Protein AF-W4H770-F1 (afdb_monomer)

Mean predicted aligned error: 11.83 Å

Radius of gyration: 40.02 Å; Cα contacts (8 Å, |Δi|>4): 102; chains: 1; bounding box: 100×25×126 Å

Sequence (203 aa):
MSAMIESLIGTYDQRNSSTWRREDVQHRDQECQWRIDDLQREQEWRGQDIRRIKIQAKLENERRQADTRSEQLSAVSSLGALLGGFALVSIINVSLPDPIDLNLLWVYGVTSALCICCMVISSVAFTVLLVAVTRYSAHELEFDVRALQDDDIDFESPFYTWWLKKCETDWMLGYRLFRFGIHFDRLDGIANMRLPRRDIVLG

Secondary structure (DSSP, 8-state):
-HHHHHHHHHHHHHHHHHHHHHHHHHHHHHHHHHHHHHHHHHHHHHHHHHHHHHHHHHHHHHHHHHHHHHHHHHHHHHHHHHHHHHHHHHHHT--PPSS--HHHHHHHHHHHHHHHHHHHHHHHHHHHHHHHHHHHHHHTHHHHHHHS-TTTTTT--HHHHHHHHHTHHHHHHHHHHHHHHHHHHHHHHHHHHTS--------

InterPro domains:
  IPR012446 Calcium release-activated calcium channel protein [PF07856] (60-183)
  IPR038350 Orai superfamily [G3DSA:1.20.140.140] (53-184)

Structure (mmCIF, N/CA/C/O backbone):
data_AF-W4H770-F1
#
_entry.id   AF-W4H770-F1
#
loop_
_atom_site.group_PDB
_atom_site.id
_atom_site.type_symbol
_atom_site.label_atom_id
_atom_site.label_alt_id
_atom_site.label_comp_id
_atom_site.label_asym_id
_atom_site.label_entity_id
_atom_site.label_seq_id
_atom_site.pdbx_PDB_ins_code
_atom_site.Cartn_x
_atom_site.Cartn_y
_atom_site.Cartn_z
_atom_site.occupancy
_atom_site.B_iso_or_equiv
_atom_site.auth_seq_id
_atom_site.auth_comp_id
_atom_site.auth_asym_id
_atom_site.auth_atom_id
_atom_site.pdbx_PDB_model_num
ATOM 1 N N . MET A 1 1 ? -51.057 10.357 81.512 1.00 56.59 1 MET A N 1
ATOM 2 C CA . MET A 1 1 ? -49.840 10.898 80.864 1.00 56.59 1 MET A CA 1
ATOM 3 C C . MET A 1 1 ? -48.913 9.781 80.380 1.00 56.59 1 MET A C 1
ATOM 5 O O . MET A 1 1 ? -48.500 9.839 79.234 1.00 56.59 1 MET A O 1
ATOM 9 N N . SER A 1 2 ? -48.680 8.723 81.174 1.00 66.19 2 SER A N 1
ATOM 10 C CA . SER A 1 2 ? -47.811 7.593 80.781 1.00 66.19 2 SER A CA 1
ATOM 11 C C . SER A 1 2 ? -48.268 6.820 79.528 1.00 66.19 2 SER A C 1
ATOM 13 O O . SER A 1 2 ? -47.456 6.553 78.653 1.00 66.19 2 SER A O 1
ATOM 15 N N . ALA A 1 3 ? -49.571 6.553 79.371 1.00 71.69 3 ALA A N 1
ATOM 16 C CA . ALA A 1 3 ? -50.096 5.802 78.220 1.00 71.69 3 ALA A CA 1
ATOM 17 C C . ALA A 1 3 ? -49.982 6.541 76.866 1.00 71.69 3 ALA A C 1
ATOM 19 O O . ALA A 1 3 ? -49.856 5.915 75.818 1.00 71.69 3 ALA A O 1
ATOM 20 N N . MET A 1 4 ? -50.007 7.881 76.866 1.00 71.81 4 MET A N 1
ATOM 21 C CA . MET A 1 4 ? -49.824 8.655 75.629 1.00 71.81 4 MET A CA 1
ATOM 22 C C . MET A 1 4 ? -48.366 8.665 75.173 1.00 71.81 4 MET A C 1
ATOM 24 O O . MET A 1 4 ? -48.109 8.617 73.975 1.00 71.81 4 MET A O 1
ATOM 28 N N . ILE A 1 5 ? -47.426 8.678 76.120 1.00 79.56 5 ILE A N 1
ATOM 29 C CA . ILE A 1 5 ? -45.990 8.577 75.842 1.00 79.56 5 ILE A CA 1
ATOM 30 C C . ILE A 1 5 ? -45.668 7.193 75.261 1.00 79.56 5 ILE A C 1
ATOM 32 O O . ILE A 1 5 ? -44.952 7.102 74.275 1.00 79.56 5 ILE A O 1
ATOM 36 N N . GLU A 1 6 ? -46.268 6.129 75.792 1.00 77.50 6 GLU A N 1
ATOM 37 C CA . GLU A 1 6 ? -46.096 4.754 75.303 1.00 77.50 6 GLU A CA 1
ATOM 38 C C . GLU A 1 6 ? -46.665 4.551 73.882 1.00 77.50 6 GLU A C 1
ATOM 40 O O . GLU A 1 6 ? -46.014 3.964 73.022 1.00 77.50 6 GLU A O 1
ATOM 45 N N . SER A 1 7 ? -47.827 5.146 73.585 1.00 80.44 7 SER A N 1
ATOM 46 C CA . SER A 1 7 ? -48.407 5.212 72.231 1.00 80.44 7 SER A CA 1
ATOM 47 C C . SER A 1 7 ? -47.533 6.007 71.244 1.00 80.44 7 SER A C 1
ATOM 49 O O . SER A 1 7 ? -47.360 5.609 70.089 1.00 80.44 7 SER A O 1
ATOM 51 N N . LEU A 1 8 ? -46.971 7.139 71.679 1.00 80.81 8 LEU A N 1
ATOM 52 C CA . LEU A 1 8 ? -46.045 7.956 70.882 1.00 80.81 8 LEU A CA 1
ATOM 53 C C . LEU A 1 8 ? -44.723 7.228 70.606 1.00 80.81 8 LEU A C 1
ATOM 55 O O . LEU A 1 8 ? -44.212 7.290 69.492 1.00 80.81 8 LEU A O 1
ATOM 59 N N . ILE A 1 9 ? -44.197 6.498 71.591 1.00 84.31 9 ILE A N 1
ATOM 60 C CA . ILE A 1 9 ? -42.993 5.673 71.440 1.00 84.31 9 ILE A CA 1
ATOM 61 C C . ILE A 1 9 ? -43.261 4.504 70.485 1.00 84.31 9 ILE A C 1
ATOM 63 O O . ILE A 1 9 ? -42.462 4.276 69.581 1.00 84.31 9 ILE A O 1
ATOM 67 N N . GLY A 1 10 ? -44.403 3.820 70.603 1.00 84.38 10 GLY A N 1
ATOM 68 C CA . GLY A 1 10 ? -44.770 2.729 69.692 1.00 84.38 10 GLY A CA 1
ATOM 69 C C . GLY A 1 10 ? -44.987 3.190 68.245 1.00 84.38 10 GLY A C 1
ATOM 70 O O . GLY A 1 10 ? -44.538 2.538 67.305 1.00 84.38 10 GLY A O 1
ATOM 71 N N . THR A 1 11 ? -45.611 4.354 68.039 1.00 85.00 11 THR A N 1
ATOM 72 C CA . THR A 1 11 ? -45.774 4.933 66.691 1.00 85.00 11 THR A CA 1
ATOM 73 C C . THR A 1 11 ? -44.459 5.438 66.103 1.00 85.00 11 THR A C 1
ATOM 75 O O . THR A 1 11 ? -44.241 5.294 64.897 1.00 85.00 11 THR A O 1
ATOM 78 N N . TYR A 1 12 ? -43.561 5.979 66.930 1.00 86.44 12 TYR A N 1
ATOM 79 C CA . TYR A 1 12 ? -42.206 6.332 66.515 1.00 86.44 12 TYR A CA 1
ATOM 80 C C . TYR A 1 12 ? -41.408 5.092 66.093 1.00 86.44 12 TYR A C 1
ATOM 82 O O . TYR A 1 12 ? -40.841 5.084 65.004 1.00 86.44 12 TYR A O 1
ATOM 90 N N . ASP A 1 13 ? -41.431 4.023 66.889 1.00 90.19 13 ASP A N 1
ATOM 91 C CA . ASP A 1 13 ? -40.715 2.775 66.600 1.00 90.19 13 ASP A CA 1
ATOM 92 C C . ASP A 1 13 ? -41.253 2.073 65.337 1.00 90.19 13 ASP A C 1
ATOM 94 O O . ASP A 1 13 ? -40.508 1.610 64.467 1.00 90.19 13 ASP A O 1
ATOM 98 N N . GLN A 1 14 ? -42.572 2.105 65.136 1.00 87.12 14 GLN A N 1
ATOM 99 C CA . GLN A 1 14 ? -43.194 1.578 63.923 1.00 87.12 14 GLN A CA 1
ATOM 100 C C . GLN A 1 14 ? -42.871 2.416 62.672 1.00 87.12 14 GLN A C 1
ATOM 102 O O . GLN A 1 14 ? -42.669 1.875 61.577 1.00 87.12 14 GLN A O 1
ATOM 107 N N . ARG A 1 15 ? -42.765 3.742 62.809 1.00 88.00 15 ARG A N 1
ATOM 108 C CA . ARG A 1 15 ? -42.318 4.623 61.720 1.00 88.00 15 ARG A CA 1
ATOM 109 C C . ARG A 1 15 ? -40.829 4.448 61.426 1.00 88.00 15 ARG A C 1
ATOM 111 O O . ARG A 1 15 ? -40.436 4.443 60.263 1.00 88.00 15 ARG A O 1
ATOM 118 N N . ASN A 1 16 ? -40.012 4.263 62.453 1.00 90.19 16 ASN A N 1
ATOM 119 C CA . ASN A 1 16 ? -38.579 4.052 62.319 1.00 90.19 16 ASN A CA 1
ATOM 120 C C . ASN A 1 16 ? -38.276 2.714 61.624 1.00 90.19 16 ASN A C 1
ATOM 122 O O . ASN A 1 16 ? -37.586 2.683 60.610 1.00 90.19 16 ASN A O 1
ATOM 126 N N . SER A 1 17 ? -38.905 1.621 62.064 1.00 88.62 17 SER A N 1
ATOM 127 C CA . SER A 1 17 ? -38.738 0.295 61.445 1.00 88.62 17 SER A CA 1
ATOM 128 C C . SER A 1 17 ? -39.225 0.221 59.991 1.00 88.62 17 SER A C 1
ATOM 130 O O . SER A 1 17 ? -38.637 -0.489 59.173 1.00 88.62 17 SER A O 1
ATOM 132 N N . SER A 1 18 ? -40.287 0.955 59.639 1.00 88.44 18 SER A N 1
ATOM 133 C CA . SER A 1 18 ? -40.745 1.070 58.246 1.00 88.44 18 SER A CA 1
ATOM 134 C C . SER A 1 18 ? -39.837 1.959 57.391 1.00 88.44 18 SER A C 1
ATOM 136 O O . SER A 1 18 ? -39.681 1.689 56.200 1.00 88.44 18 SER A O 1
ATOM 138 N N . THR A 1 19 ? -39.204 2.971 57.992 1.00 91.38 19 THR A N 1
ATOM 139 C CA . THR A 1 19 ? -38.209 3.824 57.325 1.00 91.38 19 THR A CA 1
ATOM 140 C C . THR A 1 19 ? -36.939 3.033 57.026 1.00 91.38 19 THR A C 1
ATOM 142 O O . THR A 1 19 ? -36.545 2.977 55.867 1.00 91.38 19 THR A O 1
ATOM 145 N N . TRP A 1 20 ? -36.394 2.301 58.003 1.00 90.75 20 TRP A N 1
ATOM 146 C CA . TRP A 1 20 ? -35.234 1.425 57.795 1.00 90.75 20 TRP A CA 1
ATOM 147 C C . TRP A 1 20 ? -35.480 0.357 56.736 1.00 90.75 20 TRP A C 1
ATOM 149 O O . TRP A 1 20 ? -34.638 0.139 55.876 1.00 90.75 20 TRP A O 1
ATOM 159 N N . ARG A 1 21 ? -36.667 -0.264 56.718 1.00 90.88 21 ARG A N 1
ATOM 160 C CA . ARG A 1 21 ? -37.009 -1.213 55.647 1.00 90.88 21 ARG A CA 1
ATOM 161 C C . ARG A 1 21 ? -37.043 -0.567 54.264 1.00 90.88 21 ARG A C 1
ATOM 163 O O . ARG A 1 21 ? -36.656 -1.210 53.295 1.00 90.88 21 ARG A O 1
ATOM 170 N N . ARG A 1 22 ? -37.527 0.672 54.146 1.00 93.62 22 ARG A N 1
ATOM 171 C CA . ARG A 1 22 ? -37.509 1.403 52.870 1.00 93.62 22 ARG A CA 1
ATOM 172 C C . ARG A 1 22 ? -36.091 1.768 52.449 1.00 93.62 22 ARG A C 1
ATOM 174 O O . ARG A 1 22 ? -35.780 1.624 51.273 1.00 93.62 22 ARG A O 1
ATOM 181 N N . GLU A 1 23 ? -35.268 2.226 53.384 1.00 92.00 23 GLU A N 1
ATOM 182 C CA . GLU A 1 23 ? -33.860 2.551 53.140 1.00 92.00 23 GLU A CA 1
ATOM 183 C C . GLU A 1 23 ? -33.069 1.307 52.722 1.00 92.00 23 GLU A C 1
ATOM 185 O O . GLU A 1 23 ? -32.343 1.371 51.738 1.00 92.00 23 GLU A O 1
ATOM 190 N N . ASP A 1 24 ? -33.294 0.154 53.359 1.00 93.94 24 ASP A N 1
ATOM 191 C CA . ASP A 1 24 ? -32.686 -1.128 52.975 1.00 93.94 24 ASP A CA 1
ATOM 192 C C . ASP A 1 24 ? -33.069 -1.554 51.552 1.00 93.94 24 ASP A C 1
ATOM 194 O O . ASP A 1 24 ? -32.219 -2.003 50.780 1.00 93.94 24 ASP A O 1
ATOM 198 N N . VAL A 1 25 ? -34.351 -1.425 51.190 1.00 93.06 25 VAL A N 1
ATOM 199 C CA . VAL A 1 25 ? -34.816 -1.740 49.829 1.00 93.06 25 VAL A CA 1
ATOM 200 C C . VAL A 1 25 ? -34.167 -0.792 48.819 1.00 93.06 25 VAL A C 1
ATOM 202 O O . VAL A 1 25 ? -33.623 -1.256 47.823 1.00 93.06 25 VAL A O 1
ATOM 205 N N . GLN A 1 26 ? -34.128 0.511 49.108 1.00 94.12 26 GLN A N 1
ATOM 206 C CA . GLN A 1 26 ? -33.476 1.498 48.241 1.00 94.12 26 GLN A CA 1
ATOM 207 C C . GLN A 1 26 ? -31.967 1.276 48.119 1.00 94.12 26 GLN A C 1
ATOM 209 O O . GLN A 1 26 ? -31.414 1.452 47.038 1.00 94.12 26 GLN A O 1
ATOM 214 N N . HIS A 1 27 ? -31.301 0.880 49.203 1.00 92.94 27 HIS A N 1
ATOM 215 C CA . HIS A 1 27 ? -29.880 0.560 49.193 1.00 92.94 27 HIS A CA 1
ATOM 216 C C . HIS A 1 27 ? -29.599 -0.640 48.284 1.00 92.94 27 HIS A C 1
ATOM 218 O O . HIS A 1 27 ? -28.689 -0.598 47.460 1.00 92.94 27 HIS A O 1
ATOM 224 N N . ARG A 1 28 ? -30.419 -1.695 48.368 1.00 93.75 28 ARG A N 1
ATOM 225 C CA . ARG A 1 28 ? -30.298 -2.863 47.481 1.00 93.75 28 ARG A CA 1
ATOM 226 C C . ARG A 1 28 ? -30.578 -2.529 46.020 1.00 93.75 28 ARG A C 1
ATOM 228 O O . ARG A 1 28 ? -29.890 -3.056 45.149 1.00 93.75 28 ARG A O 1
ATOM 235 N N . ASP A 1 29 ? -31.549 -1.660 45.752 1.00 95.19 29 ASP A N 1
ATOM 236 C CA . ASP A 1 29 ? -31.841 -1.201 44.392 1.00 95.19 29 ASP A CA 1
ATOM 237 C C . ASP A 1 29 ? -30.660 -0.405 43.812 1.00 95.19 29 ASP A C 1
ATOM 239 O O . ASP A 1 29 ? -30.271 -0.638 42.668 1.00 95.19 29 ASP A O 1
ATOM 243 N N . GLN A 1 30 ? -30.027 0.462 44.611 1.00 94.38 30 GLN A N 1
ATOM 244 C CA . GLN A 1 30 ? -28.818 1.196 44.214 1.00 94.38 30 GLN A CA 1
ATOM 245 C C . GLN A 1 30 ? -27.640 0.257 43.940 1.00 94.38 30 GLN A C 1
ATOM 247 O O . GLN A 1 30 ? -26.977 0.394 42.915 1.00 94.38 30 GLN A O 1
ATOM 252 N N . GLU A 1 31 ? -27.406 -0.739 44.799 1.00 94.44 31 GLU A N 1
ATOM 253 C CA . GLU A 1 31 ? -26.374 -1.752 44.556 1.00 94.44 31 GLU A CA 1
ATOM 254 C C . GLU A 1 31 ? -26.644 -2.555 43.281 1.00 94.44 31 GLU A C 1
ATOM 256 O O . GLU A 1 31 ? -25.716 -2.880 42.538 1.00 94.44 31 GLU A O 1
ATOM 261 N N . CYS A 1 32 ? -27.908 -2.895 43.021 1.00 95.25 32 CYS A N 1
ATOM 262 C CA . CYS A 1 32 ? -28.297 -3.590 41.802 1.00 95.25 32 CYS A CA 1
ATOM 263 C C . CYS A 1 32 ? -28.024 -2.719 40.571 1.00 95.25 32 CYS A C 1
ATOM 265 O O . CYS A 1 32 ? -27.434 -3.203 39.605 1.00 95.25 32 CYS A O 1
ATOM 267 N N . GLN A 1 33 ? -28.368 -1.432 40.639 1.00 94.62 33 GLN A N 1
ATOM 268 C CA . GLN A 1 33 ? -28.102 -0.473 39.576 1.00 94.62 33 GLN A CA 1
ATOM 269 C C . GLN A 1 33 ? -26.601 -0.300 39.322 1.00 94.62 33 GLN A C 1
ATOM 271 O O . GLN A 1 33 ? -26.174 -0.411 38.178 1.00 94.62 33 GLN A O 1
ATOM 276 N N . TRP A 1 34 ? -25.781 -0.148 40.366 1.00 95.25 34 TRP A N 1
ATOM 277 C CA . TRP A 1 34 ? -24.325 -0.053 40.214 1.00 95.25 34 TRP A CA 1
ATOM 278 C C . TRP A 1 34 ? -23.721 -1.287 39.555 1.00 95.25 34 TRP A C 1
ATOM 280 O O . TRP A 1 34 ? -22.851 -1.155 38.701 1.00 95.25 34 TRP A O 1
ATOM 290 N N . ARG A 1 35 ? -24.202 -2.490 39.894 1.00 94.81 35 ARG A N 1
ATOM 291 C CA . ARG A 1 35 ? -23.738 -3.720 39.235 1.00 94.81 35 ARG A CA 1
ATOM 292 C C . ARG A 1 35 ? -24.112 -3.756 37.758 1.00 94.81 35 ARG A C 1
ATOM 294 O O . ARG A 1 35 ? -23.318 -4.227 36.952 1.00 94.81 35 ARG A O 1
ATOM 301 N N . ILE A 1 36 ? -25.312 -3.301 37.404 1.00 95.62 36 ILE A N 1
ATOM 302 C CA . ILE A 1 36 ? -25.756 -3.247 36.007 1.00 95.62 36 ILE A CA 1
ATOM 303 C C . ILE A 1 36 ? -24.917 -2.229 35.230 1.00 95.62 36 ILE A C 1
ATOM 305 O O . ILE A 1 36 ? -24.433 -2.559 34.150 1.00 95.62 36 ILE A O 1
ATOM 309 N N . ASP A 1 37 ? -24.693 -1.045 35.796 1.00 95.25 37 ASP A N 1
ATOM 310 C CA . ASP A 1 37 ? -23.902 0.017 35.173 1.00 95.25 37 ASP A CA 1
ATOM 311 C C . ASP A 1 37 ? -22.432 -0.400 34.988 1.00 95.25 37 ASP A C 1
ATOM 313 O O . ASP A 1 37 ? -21.848 -0.155 33.931 1.00 95.25 37 ASP A O 1
ATOM 317 N N . ASP A 1 38 ? -21.837 -1.083 35.973 1.00 95.25 38 ASP A N 1
ATOM 318 C CA . ASP A 1 38 ? -20.478 -1.628 35.859 1.00 95.25 38 ASP A CA 1
ATOM 319 C C . ASP A 1 38 ? -20.390 -2.698 34.766 1.00 95.25 38 ASP A C 1
ATOM 321 O O . ASP A 1 38 ? -19.467 -2.669 33.950 1.00 95.25 38 ASP A O 1
ATOM 325 N N . LEU A 1 39 ? -21.371 -3.605 34.691 1.00 94.00 39 LEU A N 1
ATOM 326 C CA . LEU A 1 39 ? -21.425 -4.621 33.639 1.00 94.00 39 LEU A CA 1
ATOM 327 C C . LEU A 1 39 ? -21.594 -3.997 32.249 1.00 94.00 39 LEU A C 1
ATOM 329 O O . LEU A 1 39 ? -20.948 -4.442 31.300 1.00 94.00 39 LEU A O 1
ATOM 333 N N . GL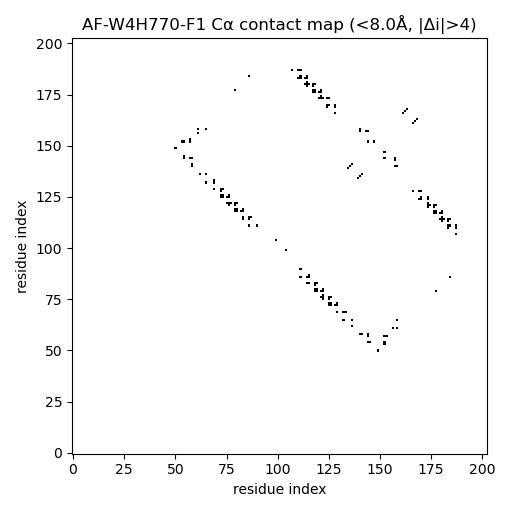N A 1 40 ? -22.437 -2.971 32.112 1.00 94.50 40 GLN A N 1
ATOM 334 C CA . GLN A 1 40 ? -22.620 -2.254 30.848 1.00 94.50 40 GLN A CA 1
ATOM 335 C C . GLN A 1 40 ? -21.336 -1.539 30.428 1.00 94.50 40 GLN A C 1
ATOM 337 O O . GLN A 1 40 ? -20.884 -1.712 29.297 1.00 94.50 40 GLN A O 1
ATOM 342 N N . ARG A 1 41 ? -20.692 -0.816 31.349 1.00 92.69 41 ARG A N 1
ATOM 343 C CA . ARG A 1 41 ? -19.418 -0.140 31.083 1.00 92.69 41 ARG A CA 1
ATOM 344 C C . ARG A 1 41 ? -18.319 -1.132 30.703 1.00 92.69 41 ARG A C 1
ATOM 346 O O . ARG A 1 41 ? -17.555 -0.866 29.778 1.00 92.69 41 ARG A O 1
ATOM 353 N N . GLU A 1 42 ? -18.246 -2.280 31.373 1.00 92.56 42 GLU A N 1
ATOM 354 C CA . GLU A 1 42 ? -17.285 -3.327 31.023 1.00 92.56 42 GLU A CA 1
ATOM 355 C C . GLU A 1 42 ? -17.551 -3.888 29.617 1.00 92.56 42 GLU A C 1
ATOM 357 O O . GLU A 1 42 ? -16.614 -4.074 28.838 1.00 92.56 42 GLU A O 1
ATOM 362 N N . GLN A 1 43 ? -18.815 -4.127 29.256 1.00 91.06 43 GLN A N 1
ATOM 363 C CA . GLN A 1 43 ? -19.179 -4.577 27.911 1.00 91.06 43 GLN A CA 1
ATOM 364 C C . GLN A 1 43 ? -18.827 -3.543 26.839 1.00 91.06 43 GLN A C 1
ATOM 366 O O . GLN A 1 43 ? -18.262 -3.906 25.805 1.00 91.06 43 GLN A O 1
ATOM 371 N N . GLU A 1 44 ? -19.101 -2.263 27.090 1.00 91.69 44 GLU A N 1
ATOM 372 C CA . GLU A 1 44 ? -18.735 -1.168 26.191 1.00 91.69 44 GLU A CA 1
ATOM 373 C C . GLU A 1 44 ? -17.218 -1.081 25.999 1.00 91.69 44 GLU A C 1
ATOM 375 O O . GLU A 1 44 ? -16.745 -0.969 24.866 1.00 91.69 44 GLU A O 1
ATOM 380 N N . TRP A 1 45 ? -16.441 -1.191 27.080 1.00 90.06 45 TRP A N 1
ATOM 381 C CA . TRP A 1 45 ? -14.979 -1.208 27.009 1.00 90.06 45 TRP A CA 1
ATOM 382 C C . TRP A 1 45 ? -14.453 -2.397 26.217 1.00 90.06 45 TRP A C 1
ATOM 384 O O . TRP A 1 45 ? -13.635 -2.214 25.316 1.00 90.06 45 TRP A O 1
ATOM 394 N N . ARG A 1 46 ? -14.974 -3.603 26.465 1.00 89.06 46 ARG A N 1
ATOM 395 C CA . ARG A 1 46 ? -14.590 -4.793 25.694 1.00 89.06 46 ARG A CA 1
ATOM 396 C C . ARG A 1 46 ? -14.933 -4.646 24.214 1.00 89.06 46 ARG A C 1
ATOM 398 O O . ARG A 1 46 ? -14.122 -5.017 23.370 1.00 89.06 46 ARG A O 1
ATOM 405 N N . GLY A 1 47 ? -16.097 -4.086 23.887 1.00 88.06 47 GLY A N 1
ATOM 406 C CA . GLY A 1 47 ? -16.489 -3.814 22.503 1.00 88.06 47 GLY A CA 1
ATOM 407 C C . GLY A 1 47 ? -15.530 -2.842 21.811 1.00 88.06 47 GLY A C 1
ATOM 408 O O . GLY A 1 47 ? -15.074 -3.099 20.695 1.00 88.06 47 GLY A O 1
ATOM 409 N N . GLN A 1 48 ? -15.155 -1.759 22.496 1.00 86.19 48 GLN A N 1
ATOM 410 C CA . GLN A 1 48 ? -14.188 -0.789 21.981 1.00 86.19 48 GLN A CA 1
ATOM 411 C C . GLN A 1 48 ? -12.792 -1.394 21.792 1.00 86.19 48 GLN A C 1
ATOM 413 O O . GLN A 1 48 ? -12.148 -1.119 20.778 1.00 86.19 48 GLN A O 1
ATOM 418 N N . ASP A 1 49 ? -12.332 -2.229 22.722 1.00 88.12 49 ASP A N 1
ATOM 419 C CA . ASP A 1 49 ? -11.032 -2.894 22.623 1.00 88.12 49 ASP A CA 1
ATOM 420 C C . ASP A 1 49 ? -10.991 -3.902 21.474 1.00 88.12 49 ASP A C 1
ATOM 422 O O . ASP A 1 49 ? -10.051 -3.887 20.677 1.00 88.12 49 ASP A O 1
ATOM 426 N N . ILE A 1 50 ? -12.038 -4.718 21.314 1.00 86.12 50 ILE A N 1
ATOM 427 C CA . ILE A 1 50 ? -12.163 -5.645 20.180 1.00 86.12 50 ILE A CA 1
ATOM 428 C C . ILE A 1 50 ? -12.098 -4.872 18.860 1.00 86.12 50 ILE A C 1
ATOM 430 O O . ILE A 1 50 ? -11.352 -5.259 17.957 1.00 86.12 50 ILE A O 1
ATOM 434 N N . ARG A 1 51 ? -12.816 -3.747 18.756 1.00 82.06 51 ARG A N 1
ATOM 435 C CA . ARG A 1 51 ? -12.781 -2.886 17.569 1.00 82.06 51 ARG A CA 1
ATOM 436 C C . ARG A 1 51 ? -11.379 -2.342 17.295 1.00 82.06 51 ARG A C 1
ATOM 438 O O . ARG A 1 51 ? -10.911 -2.394 16.160 1.00 82.06 51 ARG A O 1
ATOM 445 N N . ARG A 1 52 ? -10.673 -1.857 18.321 1.00 82.19 52 ARG A N 1
ATOM 446 C CA . ARG A 1 52 ? -9.291 -1.366 18.170 1.00 82.19 52 ARG A CA 1
ATOM 447 C C . ARG A 1 52 ? -8.353 -2.457 17.664 1.00 82.19 52 ARG A C 1
ATOM 449 O O . ARG A 1 52 ? -7.585 -2.199 16.740 1.00 82.19 52 ARG A O 1
ATOM 456 N N . ILE A 1 53 ? -8.445 -3.662 18.227 1.00 86.12 53 ILE A N 1
ATOM 457 C CA . ILE A 1 53 ? -7.617 -4.806 17.826 1.00 86.12 53 ILE A CA 1
ATOM 458 C C . ILE A 1 53 ? -7.901 -5.193 16.370 1.00 86.12 53 ILE A C 1
ATOM 460 O O . ILE A 1 53 ? -6.960 -5.385 15.603 1.00 86.12 53 ILE A O 1
ATOM 464 N N . LYS A 1 54 ? -9.174 -5.250 15.958 1.00 83.81 54 LYS A N 1
ATOM 465 C CA . LYS A 1 54 ? -9.557 -5.542 14.565 1.00 83.81 54 LYS A CA 1
ATOM 466 C C . LYS A 1 54 ? -8.997 -4.516 13.581 1.00 83.81 54 LYS A C 1
ATOM 468 O O . LYS A 1 54 ? -8.379 -4.898 12.591 1.00 83.81 54 LYS A O 1
ATOM 473 N N . ILE A 1 55 ? -9.158 -3.224 13.874 1.00 83.69 55 ILE A N 1
ATOM 474 C CA . ILE A 1 55 ? -8.640 -2.128 13.039 1.00 83.69 55 ILE A CA 1
ATOM 475 C C . ILE A 1 55 ? -7.114 -2.220 12.915 1.00 83.69 55 ILE A C 1
ATOM 477 O O . ILE A 1 55 ? -6.577 -2.096 11.816 1.00 83.69 55 ILE A O 1
ATOM 481 N N . GLN A 1 56 ? -6.407 -2.471 14.021 1.00 85.00 56 GLN A N 1
ATOM 482 C CA . GLN A 1 56 ? -4.950 -2.630 14.014 1.00 85.00 56 GLN A CA 1
ATOM 483 C C . GLN A 1 56 ? -4.505 -3.849 13.201 1.00 85.00 56 GLN A C 1
ATOM 485 O O . GLN A 1 56 ? -3.607 -3.726 12.370 1.00 85.00 56 GLN A O 1
ATOM 490 N N . ALA A 1 57 ? -5.155 -4.999 13.389 1.00 85.31 57 ALA A N 1
ATOM 491 C CA . ALA A 1 57 ? -4.850 -6.216 12.645 1.00 85.31 57 ALA A CA 1
ATOM 492 C C . ALA A 1 57 ? -5.097 -6.040 11.138 1.00 85.31 57 ALA A C 1
ATOM 494 O O . ALA A 1 57 ? -4.274 -6.456 10.320 1.00 85.31 57 ALA A O 1
ATOM 495 N N . LYS A 1 58 ? -6.196 -5.374 10.757 1.00 83.06 58 LYS A N 1
ATOM 496 C CA . LYS A 1 58 ? -6.496 -5.063 9.355 1.00 83.06 58 LYS A CA 1
ATOM 497 C C . LYS A 1 58 ? -5.462 -4.107 8.767 1.00 83.06 58 LYS A C 1
ATOM 499 O O . LYS A 1 58 ? -4.928 -4.386 7.699 1.00 83.06 58 LYS A O 1
ATOM 504 N N . LEU A 1 59 ? -5.128 -3.029 9.478 1.00 84.44 59 LEU A N 1
ATOM 505 C CA . LEU A 1 59 ? -4.103 -2.073 9.056 1.00 84.44 59 LEU A CA 1
ATOM 506 C C . LEU A 1 59 ? -2.758 -2.766 8.813 1.00 84.44 59 LEU A C 1
ATOM 508 O O . LEU A 1 59 ? -2.104 -2.520 7.801 1.00 84.44 59 LEU A O 1
ATOM 512 N N . GLU A 1 60 ? -2.356 -3.654 9.722 1.00 85.94 60 GLU A N 1
ATOM 513 C CA . GLU A 1 60 ? -1.121 -4.418 9.583 1.00 85.94 60 GLU A CA 1
ATOM 514 C C . GLU A 1 60 ? -1.169 -5.355 8.369 1.00 85.94 60 GLU A C 1
ATOM 516 O O . GLU A 1 60 ? -0.197 -5.440 7.619 1.00 85.94 60 GLU A O 1
ATOM 521 N N . ASN A 1 61 ? -2.303 -6.017 8.124 1.00 87.19 61 ASN A N 1
ATOM 522 C CA . ASN A 1 61 ? -2.479 -6.874 6.954 1.00 87.19 61 ASN A CA 1
ATOM 523 C C . ASN A 1 61 ? -2.372 -6.095 5.633 1.00 87.19 61 ASN A C 1
ATOM 525 O O . ASN A 1 61 ? -1.644 -6.511 4.732 1.00 87.19 61 ASN A O 1
ATOM 529 N N . GLU A 1 62 ? -3.056 -4.956 5.519 1.00 84.12 62 GLU A N 1
ATOM 530 C CA . GLU A 1 62 ? -2.985 -4.105 4.323 1.00 84.12 62 GLU A CA 1
ATOM 531 C C . GLU A 1 62 ? -1.568 -3.547 4.123 1.00 84.12 62 GLU A C 1
ATOM 533 O O . GLU A 1 62 ? -1.049 -3.528 3.005 1.00 84.12 62 GLU A O 1
ATOM 538 N N . ARG A 1 63 ? -0.887 -3.174 5.213 1.00 85.19 63 ARG A N 1
ATOM 539 C CA . ARG A 1 63 ? 0.506 -2.717 5.166 1.00 85.19 63 ARG A CA 1
ATOM 540 C C . ARG A 1 63 ? 1.451 -3.808 4.665 1.00 85.19 63 ARG A C 1
ATOM 542 O O . ARG A 1 63 ? 2.264 -3.535 3.790 1.00 85.19 63 ARG A O 1
ATOM 549 N N . ARG A 1 64 ? 1.299 -5.053 5.129 1.00 88.06 64 ARG A N 1
ATOM 550 C CA . ARG A 1 64 ? 2.090 -6.197 4.632 1.00 88.06 64 ARG A CA 1
ATOM 551 C C . ARG A 1 64 ? 1.885 -6.436 3.135 1.00 88.06 64 ARG A C 1
ATOM 553 O O . ARG A 1 64 ? 2.841 -6.767 2.430 1.00 88.06 64 ARG A O 1
ATOM 560 N N . GLN A 1 65 ? 0.662 -6.262 2.631 1.00 87.12 65 GLN A N 1
ATOM 561 C CA . GLN A 1 65 ? 0.392 -6.360 1.194 1.00 87.12 65 GLN A CA 1
ATOM 562 C C . GLN A 1 65 ? 1.095 -5.243 0.415 1.00 87.12 65 GLN A C 1
ATOM 564 O O . GLN A 1 65 ? 1.739 -5.524 -0.600 1.00 87.12 65 GLN A O 1
ATOM 569 N N . ALA A 1 66 ? 1.022 -4.001 0.900 1.00 87.19 66 ALA A N 1
ATOM 570 C CA . ALA A 1 66 ? 1.725 -2.870 0.301 1.00 87.19 66 ALA A CA 1
ATOM 571 C C . ALA A 1 66 ? 3.250 -3.075 0.302 1.00 87.19 66 ALA A C 1
ATOM 573 O O . ALA A 1 66 ? 3.892 -2.876 -0.731 1.00 87.19 66 ALA A O 1
ATOM 574 N N . ASP A 1 67 ? 3.814 -3.558 1.410 1.00 88.69 67 ASP A N 1
ATOM 575 C CA . ASP A 1 67 ? 5.244 -3.847 1.549 1.00 88.69 67 ASP A CA 1
ATOM 576 C C . ASP A 1 67 ? 5.691 -4.946 0.573 1.00 88.69 67 ASP A C 1
ATOM 578 O O . ASP A 1 67 ? 6.667 -4.767 -0.154 1.00 88.69 67 ASP A O 1
ATOM 582 N N . THR A 1 68 ? 4.920 -6.033 0.452 1.00 90.62 68 THR A N 1
ATOM 583 C CA . THR A 1 68 ? 5.202 -7.113 -0.515 1.00 90.62 68 THR A CA 1
ATOM 584 C C . THR A 1 68 ? 5.228 -6.586 -1.955 1.00 90.62 68 THR A C 1
ATOM 586 O O . THR A 1 68 ? 6.071 -6.976 -2.766 1.00 90.62 68 THR A O 1
ATOM 589 N N . ARG A 1 69 ? 4.307 -5.681 -2.310 1.00 88.25 69 ARG A N 1
ATOM 590 C CA . ARG A 1 69 ? 4.264 -5.064 -3.648 1.00 88.25 69 ARG A CA 1
ATOM 591 C C . ARG A 1 69 ? 5.412 -4.088 -3.874 1.00 88.25 69 ARG A C 1
ATOM 593 O O . ARG A 1 69 ? 5.991 -4.078 -4.959 1.00 88.25 69 ARG A O 1
ATOM 600 N N . SER A 1 70 ? 5.748 -3.300 -2.862 1.00 88.56 70 SER A N 1
ATOM 601 C CA . SER A 1 70 ? 6.895 -2.393 -2.867 1.00 88.56 70 SER A CA 1
ATOM 602 C C . SER A 1 70 ? 8.199 -3.157 -3.118 1.00 88.56 70 SER A C 1
ATOM 604 O O . SER A 1 70 ? 8.976 -2.795 -4.004 1.00 88.56 70 SER A O 1
ATOM 606 N N 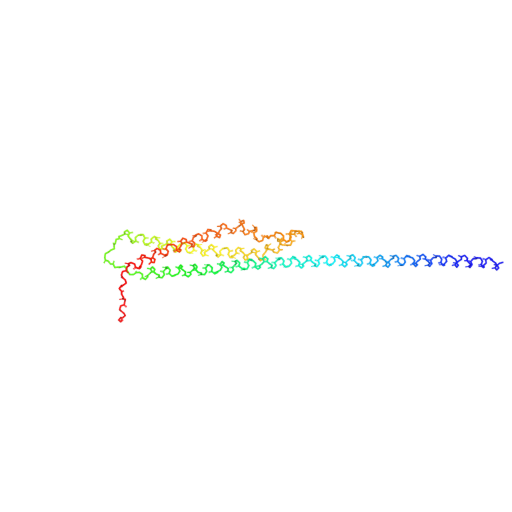. GLU A 1 71 ? 8.389 -4.288 -2.432 1.00 90.31 71 GLU A N 1
ATOM 607 C CA . GLU A 1 71 ? 9.550 -5.157 -2.617 1.00 90.31 71 GLU A CA 1
ATOM 608 C C . GLU A 1 71 ? 9.635 -5.680 -4.061 1.00 90.31 71 GLU A C 1
ATOM 610 O O . GLU A 1 71 ? 10.675 -5.537 -4.709 1.00 90.31 71 GLU A O 1
ATOM 615 N N . GLN A 1 72 ? 8.523 -6.172 -4.621 1.00 90.75 72 GLN A N 1
ATOM 616 C CA . GLN A 1 72 ? 8.454 -6.612 -6.022 1.00 90.75 72 GLN A CA 1
ATOM 617 C C . GLN A 1 72 ? 8.829 -5.495 -7.010 1.00 90.75 72 GLN A C 1
ATOM 619 O O . GLN A 1 72 ? 9.623 -5.721 -7.925 1.00 90.75 72 GLN A O 1
ATOM 624 N N . LEU A 1 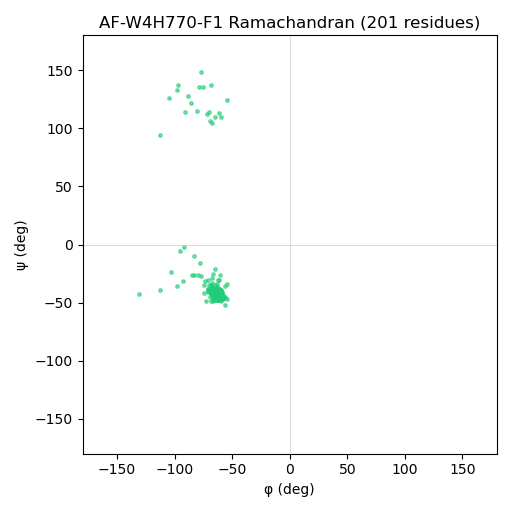73 ? 8.284 -4.288 -6.834 1.00 88.81 73 LEU A N 1
ATOM 625 C CA . LEU A 1 73 ? 8.583 -3.137 -7.694 1.00 88.81 73 LEU A CA 1
ATOM 626 C C . LEU A 1 73 ? 10.058 -2.733 -7.609 1.00 88.81 73 LEU A C 1
ATOM 628 O O . LEU A 1 73 ? 10.672 -2.420 -8.631 1.00 88.81 73 LEU A O 1
ATOM 632 N N . SER A 1 74 ? 10.638 -2.776 -6.409 1.00 90.19 74 SER A N 1
ATOM 633 C CA . SER A 1 74 ? 12.050 -2.462 -6.192 1.00 90.19 74 SER A CA 1
ATOM 634 C C . SER A 1 74 ? 12.972 -3.470 -6.891 1.00 90.19 74 SER A C 1
ATOM 636 O O . SER A 1 74 ? 13.898 -3.072 -7.605 1.00 90.19 74 SER A O 1
ATOM 638 N N . ALA A 1 75 ? 12.656 -4.766 -6.791 1.00 90.69 75 ALA A N 1
ATOM 639 C CA . ALA A 1 75 ? 13.396 -5.831 -7.453 1.00 90.69 75 ALA A CA 1
ATOM 640 C C . ALA A 1 75 ? 13.337 -5.668 -8.978 1.00 90.69 75 ALA A C 1
ATOM 642 O O . ALA A 1 75 ? 14.376 -5.670 -9.641 1.00 90.69 75 ALA A O 1
ATOM 643 N N . VAL A 1 76 ? 12.147 -5.434 -9.541 1.00 88.31 76 VAL A N 1
ATOM 644 C CA . VAL A 1 76 ? 11.977 -5.242 -10.991 1.00 88.31 76 VAL A CA 1
ATOM 645 C C . VAL A 1 76 ? 12.706 -3.989 -11.485 1.00 88.31 76 VAL A C 1
ATOM 647 O O . VAL A 1 76 ? 13.360 -4.043 -12.525 1.00 88.31 76 VAL A O 1
ATOM 650 N N . SER A 1 77 ? 12.660 -2.882 -10.739 1.00 88.94 77 SER A N 1
ATOM 651 C CA . SER A 1 77 ? 13.390 -1.663 -11.107 1.00 88.94 77 SER A CA 1
ATOM 652 C C . SER A 1 77 ? 14.906 -1.892 -11.146 1.00 88.94 77 SER A C 1
ATOM 654 O O . SER A 1 77 ? 15.564 -1.493 -12.109 1.00 88.94 77 SER A O 1
ATOM 656 N N . SER A 1 78 ? 15.457 -2.604 -10.153 1.00 89.69 78 SER A N 1
ATOM 657 C CA . SER A 1 78 ? 16.888 -2.937 -10.124 1.00 89.69 78 SER A CA 1
ATOM 658 C C . SER A 1 78 ? 17.312 -3.841 -11.289 1.00 89.69 78 SER A C 1
ATOM 660 O O . SER A 1 78 ? 18.340 -3.591 -11.920 1.00 89.69 78 SER A O 1
ATOM 662 N N . LEU A 1 79 ? 16.489 -4.834 -11.647 1.00 88.56 79 LEU A N 1
ATOM 663 C CA . LEU A 1 79 ? 16.716 -5.685 -12.816 1.00 88.56 79 LEU A CA 1
ATOM 664 C C . LEU A 1 79 ? 16.666 -4.886 -14.125 1.00 88.56 79 LEU A C 1
ATOM 666 O O . LEU A 1 79 ? 17.520 -5.084 -14.986 1.00 88.56 79 LEU A O 1
ATOM 670 N N . GLY A 1 80 ? 15.716 -3.958 -14.271 1.00 85.44 80 GLY A N 1
ATOM 671 C CA . GLY A 1 80 ? 15.634 -3.075 -15.440 1.00 85.44 80 GLY A CA 1
ATOM 672 C C . GLY A 1 80 ? 16.856 -2.172 -15.598 1.00 85.44 80 GLY A C 1
ATOM 673 O O . GLY A 1 80 ? 17.368 -2.029 -16.708 1.00 85.44 80 GLY A O 1
ATOM 674 N N . ALA A 1 81 ? 17.377 -1.628 -14.496 1.00 87.19 81 ALA A N 1
ATOM 675 C CA . ALA A 1 81 ? 18.601 -0.831 -14.513 1.00 87.19 81 ALA A CA 1
ATOM 676 C C . ALA A 1 81 ? 19.832 -1.662 -14.920 1.00 87.19 81 ALA A C 1
ATOM 678 O O . ALA A 1 81 ? 20.623 -1.217 -15.752 1.00 87.19 81 ALA A O 1
ATOM 679 N N . LEU A 1 82 ? 19.971 -2.883 -14.386 1.00 88.62 82 LEU A N 1
ATOM 680 C CA . LEU A 1 82 ? 21.058 -3.797 -14.753 1.00 88.62 82 LEU A CA 1
ATOM 681 C C . LEU A 1 82 ? 20.996 -4.191 -16.232 1.00 88.62 82 LEU A C 1
ATOM 683 O O . LEU A 1 82 ? 22.008 -4.099 -16.923 1.00 88.62 82 LEU A O 1
ATOM 687 N N . LEU A 1 83 ? 19.820 -4.582 -16.733 1.00 86.44 83 LEU A N 1
ATOM 688 C CA . LEU A 1 83 ? 19.627 -4.938 -18.142 1.00 86.44 83 LEU A CA 1
ATOM 689 C C . LEU A 1 83 ? 19.912 -3.754 -19.073 1.00 86.44 83 LEU A C 1
ATOM 691 O O . LEU A 1 83 ? 20.643 -3.911 -20.047 1.00 86.44 83 LEU A O 1
ATOM 695 N N . GLY A 1 84 ? 19.411 -2.559 -18.745 1.00 85.56 84 GLY A N 1
ATOM 696 C CA . GLY A 1 84 ? 19.719 -1.342 -19.500 1.00 85.56 84 GLY A CA 1
ATOM 697 C C . GLY A 1 84 ? 21.219 -1.020 -19.519 1.00 85.56 84 GLY A C 1
ATOM 698 O O . GLY A 1 84 ? 21.757 -0.645 -20.560 1.00 85.56 84 GLY A O 1
ATOM 699 N N . GLY A 1 85 ? 21.914 -1.225 -18.394 1.00 87.50 85 GLY A N 1
ATOM 700 C CA . GLY A 1 85 ? 23.367 -1.072 -18.300 1.00 87.50 85 GLY A CA 1
ATOM 701 C C . GLY A 1 85 ? 24.137 -2.095 -19.141 1.00 87.50 85 GLY A C 1
ATOM 702 O O . GLY A 1 85 ? 25.061 -1.723 -19.862 1.00 87.50 85 GLY A O 1
ATOM 703 N N . PHE A 1 86 ? 23.739 -3.371 -19.106 1.00 86.06 86 PHE A N 1
ATOM 704 C CA . PHE A 1 86 ? 24.344 -4.415 -19.938 1.00 86.06 86 PHE A CA 1
ATOM 705 C C . PHE A 1 86 ? 24.138 -4.163 -21.432 1.00 86.06 86 PHE A C 1
ATOM 707 O O . PHE A 1 86 ? 25.096 -4.295 -22.196 1.00 86.06 86 PHE A O 1
ATOM 714 N N . ALA A 1 87 ? 22.938 -3.747 -21.843 1.00 84.06 87 ALA A N 1
ATOM 715 C CA . ALA A 1 87 ? 22.653 -3.384 -23.228 1.00 84.06 87 ALA A CA 1
ATOM 716 C C . ALA A 1 87 ? 23.574 -2.245 -23.700 1.00 84.06 87 ALA A C 1
ATOM 718 O O . ALA A 1 87 ? 24.213 -2.356 -24.747 1.00 84.06 87 ALA A O 1
ATOM 719 N N . LEU A 1 88 ? 23.741 -1.198 -22.882 1.00 85.38 88 LEU A N 1
ATOM 720 C CA . LEU A 1 88 ? 24.653 -0.087 -23.172 1.00 85.38 88 LEU A CA 1
ATOM 721 C C . LEU A 1 88 ? 26.110 -0.554 -23.334 1.00 85.38 88 LEU A C 1
ATOM 723 O O . LEU A 1 88 ? 26.770 -0.187 -24.306 1.00 85.38 88 LEU A O 1
ATOM 727 N N . VAL A 1 89 ? 26.608 -1.388 -22.413 1.00 86.88 89 VAL A N 1
ATOM 728 C CA . VAL A 1 89 ? 27.976 -1.935 -22.472 1.00 86.88 89 VAL A CA 1
ATOM 729 C C . VAL A 1 89 ? 28.169 -2.852 -23.687 1.00 86.88 89 VAL A C 1
ATOM 731 O O . VAL A 1 89 ? 29.245 -2.870 -24.283 1.00 86.88 89 VAL A O 1
ATOM 734 N N . SER A 1 90 ? 27.144 -3.603 -24.087 1.00 82.75 90 SER A N 1
ATOM 735 C CA . SER A 1 90 ? 27.194 -4.437 -25.291 1.00 82.75 90 SER A CA 1
ATOM 736 C C . SER A 1 90 ? 27.344 -3.588 -26.556 1.00 82.75 90 SER A C 1
ATOM 738 O O . SER A 1 90 ? 28.149 -3.922 -27.422 1.00 82.75 90 SER A O 1
ATOM 740 N N . ILE A 1 91 ? 26.625 -2.465 -26.648 1.00 78.06 91 ILE A N 1
ATOM 741 C CA . ILE A 1 91 ? 26.651 -1.582 -27.824 1.00 78.06 91 ILE A CA 1
ATOM 742 C C . ILE A 1 91 ? 28.021 -0.929 -28.007 1.00 78.06 91 ILE A C 1
ATOM 744 O O . ILE A 1 91 ? 28.547 -0.931 -29.117 1.00 78.06 91 ILE A O 1
ATOM 748 N N . ILE A 1 92 ? 28.624 -0.404 -26.935 1.00 83.69 92 ILE A N 1
ATOM 749 C CA . ILE A 1 92 ? 29.933 0.273 -27.022 1.00 83.69 92 ILE A CA 1
ATOM 750 C C . ILE A 1 92 ? 31.076 -0.680 -27.393 1.00 83.69 92 ILE A C 1
ATOM 752 O O . ILE A 1 92 ? 32.087 -0.239 -27.929 1.00 83.69 92 ILE A O 1
ATOM 756 N N . ASN A 1 93 ? 30.928 -1.975 -27.099 1.00 81.56 93 ASN A N 1
ATOM 757 C CA . ASN A 1 93 ? 31.954 -2.987 -27.350 1.00 81.56 93 ASN A CA 1
ATOM 758 C C . ASN A 1 93 ? 31.810 -3.670 -28.719 1.00 81.56 93 ASN A C 1
ATOM 760 O O . ASN A 1 93 ? 32.637 -4.515 -29.070 1.00 81.56 93 ASN A O 1
ATOM 764 N N . VAL A 1 94 ? 30.789 -3.328 -29.511 1.00 76.00 94 VAL A N 1
ATOM 765 C CA . VAL A 1 94 ? 30.657 -3.848 -30.875 1.00 76.00 94 VAL A CA 1
ATOM 766 C C . VAL A 1 94 ? 31.712 -3.200 -31.772 1.00 76.00 94 VAL A C 1
ATOM 768 O O . VAL A 1 94 ? 31.677 -2.009 -32.064 1.00 76.00 94 VAL A O 1
ATOM 771 N N . SER A 1 95 ? 32.662 -4.017 -32.224 1.00 65.69 95 SER A N 1
ATOM 772 C CA . SER A 1 95 ? 33.628 -3.651 -33.261 1.00 65.69 95 SER A CA 1
ATOM 773 C C . SER A 1 95 ? 33.052 -4.040 -34.621 1.00 65.69 95 SER A C 1
ATOM 775 O O . SER A 1 95 ? 32.855 -5.228 -34.881 1.00 65.69 95 SER A O 1
ATOM 777 N N . LEU A 1 96 ? 32.746 -3.061 -35.477 1.00 65.81 96 LEU A N 1
ATOM 778 C CA . LEU A 1 96 ? 32.181 -3.317 -36.804 1.00 65.81 96 LEU A CA 1
ATOM 779 C C . LEU A 1 96 ? 33.301 -3.5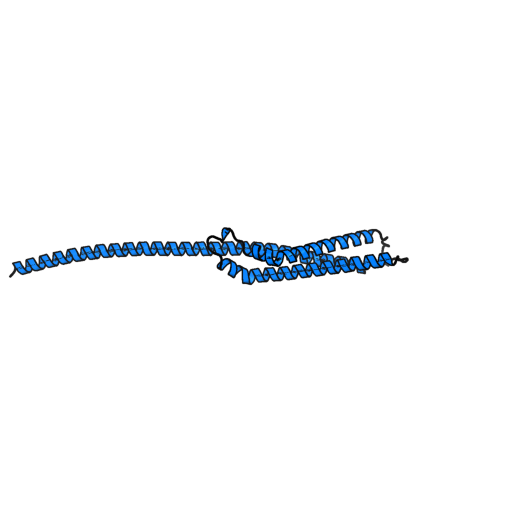94 -37.826 1.00 65.81 96 LEU A C 1
ATOM 781 O O . LEU A 1 96 ? 34.166 -2.737 -38.003 1.00 65.81 96 LEU A O 1
ATOM 785 N N . PRO A 1 97 ? 33.310 -4.755 -38.507 1.00 64.38 97 PRO A N 1
ATOM 786 C CA . PRO A 1 97 ? 34.190 -4.989 -39.648 1.00 64.38 97 PRO A CA 1
ATOM 787 C C . PRO A 1 97 ? 33.639 -4.320 -40.923 1.00 64.38 97 PRO A C 1
ATOM 789 O O . PRO A 1 97 ? 32.456 -4.448 -41.230 1.00 64.38 97 PRO A O 1
ATOM 792 N N . ASP A 1 98 ? 34.501 -3.654 -41.694 1.00 61.78 98 ASP A N 1
ATOM 793 C CA . ASP A 1 98 ? 34.193 -3.152 -43.045 1.00 61.78 98 ASP A CA 1
ATOM 794 C C . ASP A 1 98 ? 34.181 -4.326 -44.050 1.00 61.78 98 ASP A C 1
ATOM 796 O O . ASP A 1 98 ? 35.107 -5.144 -43.990 1.00 61.78 98 ASP A O 1
ATOM 800 N N . PRO A 1 99 ? 33.220 -4.474 -44.993 1.00 61.53 99 PRO A N 1
ATOM 801 C CA . PRO A 1 99 ? 32.236 -3.517 -45.517 1.00 61.53 99 PRO A CA 1
ATOM 802 C C . PRO A 1 99 ? 30.843 -3.609 -44.863 1.00 61.53 99 PRO A C 1
ATOM 804 O O . PRO A 1 99 ? 30.291 -4.693 -44.683 1.00 61.53 99 PRO A O 1
ATOM 807 N N . ILE A 1 100 ? 30.250 -2.451 -44.561 1.00 65.19 100 ILE A N 1
ATOM 808 C CA . ILE A 1 100 ? 28.994 -2.339 -43.807 1.00 65.19 100 ILE A CA 1
ATOM 809 C C . ILE A 1 100 ? 27.831 -1.983 -44.740 1.00 65.19 100 ILE A C 1
ATOM 811 O O . ILE A 1 100 ? 27.854 -0.954 -45.416 1.00 65.19 100 ILE A O 1
ATOM 815 N N . ASP A 1 101 ? 26.767 -2.784 -44.705 1.00 72.69 101 ASP A N 1
ATOM 816 C CA . ASP A 1 101 ? 25.471 -2.403 -45.264 1.00 72.69 101 ASP A CA 1
ATOM 817 C C . ASP A 1 101 ? 24.830 -1.307 -44.396 1.00 72.69 101 ASP A C 1
ATOM 819 O O . ASP A 1 101 ? 24.446 -1.539 -43.246 1.00 72.69 101 ASP A O 1
ATOM 823 N N . LEU A 1 102 ? 24.674 -0.103 -44.959 1.00 79.62 102 LEU A N 1
ATOM 824 C CA . LEU A 1 102 ? 24.130 1.081 -44.272 1.00 79.62 102 LEU A CA 1
ATOM 825 C C . LEU A 1 102 ? 22.752 0.824 -43.630 1.00 79.62 102 LEU A C 1
ATOM 827 O O . LEU A 1 102 ? 22.456 1.334 -42.551 1.00 79.62 102 LEU A O 1
ATOM 831 N N . ASN A 1 103 ? 21.928 -0.013 -44.268 1.00 80.38 103 ASN A N 1
ATOM 832 C CA . ASN A 1 103 ? 20.608 -0.392 -43.762 1.00 80.38 103 ASN A CA 1
ATOM 833 C C . ASN A 1 103 ? 20.692 -1.217 -42.468 1.00 80.38 103 ASN A C 1
ATOM 835 O O . ASN A 1 103 ? 19.867 -1.037 -41.574 1.00 80.38 103 ASN A O 1
ATOM 839 N N . LEU A 1 104 ? 21.690 -2.099 -42.342 1.00 76.19 104 LEU A N 1
ATOM 840 C CA . LEU A 1 104 ? 21.875 -2.941 -41.158 1.00 76.19 104 LEU A CA 1
ATOM 841 C C . LEU A 1 104 ? 22.335 -2.103 -39.959 1.00 76.19 104 LEU A C 1
ATOM 843 O O . LEU A 1 104 ? 21.829 -2.279 -38.852 1.00 76.19 104 LEU A O 1
ATOM 847 N N . LEU A 1 105 ? 23.239 -1.148 -40.204 1.00 81.00 105 LEU A N 1
ATOM 848 C CA . LEU A 1 105 ? 23.707 -0.199 -39.194 1.00 81.00 105 LEU A CA 1
ATOM 849 C C . LEU A 1 105 ? 22.555 0.654 -38.648 1.00 81.00 105 LEU A C 1
ATOM 851 O O . LEU A 1 105 ? 22.454 0.853 -37.439 1.00 81.00 105 LEU A O 1
ATOM 855 N N . TRP A 1 106 ? 21.670 1.129 -39.531 1.00 83.88 106 TRP A N 1
ATOM 856 C CA . TRP A 1 106 ? 20.529 1.956 -39.135 1.00 83.88 106 TRP A CA 1
ATOM 857 C C . TRP A 1 106 ? 19.518 1.170 -38.295 1.00 83.88 106 TRP A C 1
ATOM 859 O O . TRP A 1 106 ? 19.084 1.648 -37.249 1.00 83.88 106 TRP A O 1
ATOM 869 N N . VAL A 1 107 ? 19.187 -0.059 -38.707 1.00 83.06 107 VAL A N 1
ATOM 870 C CA . VAL A 1 107 ? 18.285 -0.937 -37.944 1.00 83.06 107 VAL A CA 1
ATOM 871 C C . VAL A 1 107 ? 18.867 -1.243 -36.566 1.00 83.06 107 VAL A C 1
ATOM 873 O O . VAL A 1 107 ? 18.162 -1.062 -35.581 1.00 83.06 107 VAL A O 1
ATOM 876 N N . TYR A 1 108 ? 20.147 -1.615 -36.486 1.00 80.62 108 TYR A N 1
ATOM 877 C CA . TYR A 1 108 ? 20.825 -1.898 -35.218 1.00 80.62 108 TYR A CA 1
ATOM 878 C C . TYR A 1 108 ? 20.895 -0.674 -34.289 1.00 80.62 108 TYR A C 1
ATOM 880 O O . TYR A 1 108 ? 20.654 -0.774 -33.086 1.00 80.62 108 TYR A O 1
ATOM 888 N N . GLY A 1 109 ? 21.182 0.515 -34.829 1.00 82.56 109 GLY A N 1
ATOM 889 C CA . GLY A 1 109 ? 21.205 1.752 -34.044 1.00 82.56 109 GLY A CA 1
ATOM 890 C C . GLY A 1 109 ? 19.828 2.129 -33.487 1.00 82.56 109 GLY A C 1
ATOM 891 O O . GLY A 1 109 ? 19.714 2.568 -32.344 1.00 82.56 109 GLY A O 1
ATOM 892 N N . VAL A 1 110 ? 18.763 1.923 -34.267 1.00 87.00 110 VAL A N 1
ATOM 893 C CA . VAL A 1 110 ? 17.393 2.228 -33.828 1.00 87.00 110 VAL A CA 1
ATOM 894 C C . VAL A 1 110 ? 16.873 1.202 -32.825 1.00 87.00 110 VAL A C 1
ATOM 896 O O . VAL A 1 110 ? 16.257 1.602 -31.836 1.00 87.00 110 VAL A O 1
ATOM 899 N N . THR A 1 111 ? 17.117 -0.097 -33.030 1.00 84.81 111 THR A N 1
ATOM 900 C CA . THR A 1 111 ? 16.678 -1.143 -32.087 1.00 84.81 111 THR A CA 1
ATOM 901 C C . THR A 1 111 ? 17.339 -0.977 -30.726 1.00 84.81 111 THR A C 1
ATOM 903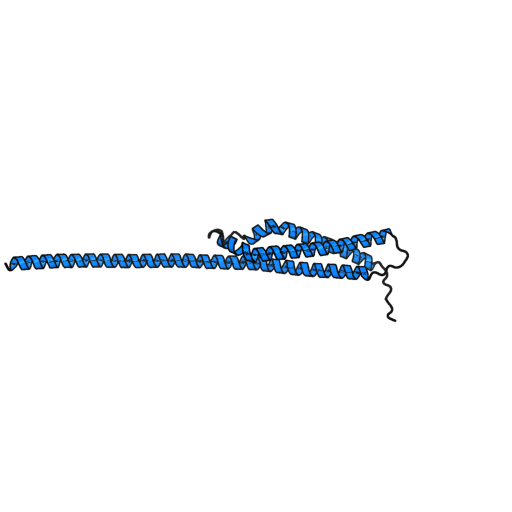 O O . THR A 1 111 ? 16.649 -0.996 -29.705 1.00 84.81 111 THR A O 1
ATOM 906 N N . SER A 1 112 ? 18.642 -0.710 -30.716 1.00 82.88 112 SER A N 1
ATOM 907 C CA . SER A 1 112 ? 19.417 -0.516 -29.493 1.00 82.88 112 SER A CA 1
ATOM 908 C C . SER A 1 112 ? 19.039 0.767 -28.738 1.00 82.88 112 SER A C 1
ATOM 910 O O . SER A 1 112 ? 18.840 0.733 -27.520 1.00 82.88 112 SER A O 1
ATOM 912 N N . ALA A 1 113 ? 18.840 1.890 -29.440 1.00 87.69 113 ALA A N 1
ATOM 913 C CA . ALA A 1 113 ? 18.361 3.130 -28.825 1.00 87.69 113 ALA A CA 1
ATOM 914 C C . ALA A 1 113 ? 16.964 2.958 -28.204 1.00 87.69 113 ALA A C 1
ATOM 916 O O . ALA A 1 113 ? 16.721 3.384 -27.073 1.00 87.69 113 ALA A O 1
ATOM 917 N N . LEU A 1 114 ? 16.057 2.286 -28.918 1.00 88.06 114 LEU A N 1
ATOM 918 C CA . LEU A 1 114 ? 14.701 2.021 -28.444 1.00 88.06 114 LEU A CA 1
ATOM 919 C C . LEU A 1 114 ? 14.710 1.072 -27.235 1.00 88.06 114 LEU A C 1
ATOM 921 O O . LEU A 1 114 ? 13.978 1.316 -26.276 1.00 88.06 114 LEU A O 1
ATOM 925 N N . CYS A 1 115 ? 15.586 0.061 -27.225 1.00 86.19 115 CYS A N 1
ATOM 926 C CA . CYS A 1 115 ? 15.795 -0.825 -26.079 1.00 86.19 115 CYS A CA 1
ATOM 927 C C . CYS A 1 115 ? 16.160 -0.035 -24.811 1.00 86.19 115 CYS A C 1
ATOM 929 O O . CYS A 1 115 ? 15.476 -0.153 -23.789 1.00 86.19 115 CYS A O 1
ATOM 931 N N . ILE A 1 116 ? 17.173 0.838 -24.889 1.00 86.12 116 ILE A N 1
ATOM 932 C CA . ILE A 1 116 ? 17.618 1.653 -23.748 1.00 86.12 116 ILE A CA 1
ATOM 933 C C . ILE A 1 116 ? 16.506 2.602 -23.291 1.00 86.12 116 ILE A C 1
ATOM 935 O O . ILE A 1 116 ? 16.213 2.668 -22.096 1.00 86.12 116 ILE A O 1
ATOM 939 N N . CYS A 1 117 ? 15.843 3.302 -24.218 1.00 88.75 117 CYS A N 1
ATOM 940 C CA . CYS A 1 117 ? 14.727 4.186 -23.880 1.00 88.75 117 CYS A CA 1
ATOM 941 C C . CYS A 1 117 ? 13.599 3.429 -23.162 1.00 88.75 117 CYS A C 1
ATOM 943 O O . CYS A 1 117 ? 13.119 3.890 -22.128 1.00 88.75 117 CYS A O 1
ATOM 945 N N . CYS A 1 118 ? 13.205 2.250 -23.654 1.00 87.38 118 CYS A N 1
ATOM 946 C CA . CYS A 1 118 ? 12.188 1.421 -23.008 1.00 87.38 118 CYS A CA 1
ATOM 947 C C . CYS A 1 118 ? 12.607 0.974 -21.599 1.00 87.38 118 CYS A C 1
ATOM 949 O O . CYS A 1 118 ? 11.791 1.055 -20.678 1.00 87.38 118 CYS A O 1
ATOM 951 N N . MET A 1 119 ? 13.865 0.560 -21.404 1.00 87.12 119 MET A N 1
ATOM 952 C CA . MET A 1 119 ? 14.375 0.151 -20.089 1.00 87.12 119 MET A CA 1
ATOM 953 C C . MET A 1 119 ? 14.394 1.314 -19.093 1.00 87.12 119 MET A C 1
ATOM 955 O O . MET A 1 119 ? 13.888 1.170 -17.978 1.00 87.12 119 MET A O 1
ATOM 959 N N . VAL A 1 120 ? 14.880 2.490 -19.503 1.00 87.56 120 VAL A N 1
ATOM 960 C CA . VAL A 1 120 ? 14.916 3.692 -18.654 1.00 87.56 120 VAL A CA 1
ATOM 961 C C . VAL A 1 120 ? 13.504 4.149 -18.285 1.00 87.56 120 VAL A C 1
ATOM 963 O O . VAL A 1 120 ? 13.228 4.373 -17.109 1.00 87.56 120 VAL A O 1
ATOM 966 N N . ILE A 1 121 ? 12.582 4.224 -19.251 1.00 88.31 121 ILE A N 1
ATOM 967 C CA . ILE A 1 121 ? 11.191 4.622 -18.985 1.00 88.31 121 ILE A CA 1
ATOM 968 C C . ILE A 1 121 ? 10.518 3.621 -18.037 1.00 88.31 121 ILE A C 1
ATOM 970 O O . ILE A 1 121 ? 9.805 4.035 -17.124 1.00 88.31 121 ILE A O 1
ATOM 974 N N . SER A 1 122 ? 10.771 2.317 -18.198 1.00 87.38 122 SER A N 1
ATOM 975 C CA . SER A 1 122 ? 10.227 1.304 -17.285 1.00 87.38 122 SER A CA 1
ATOM 976 C C . SER A 1 122 ? 10.769 1.459 -15.856 1.00 87.38 122 SER A C 1
ATOM 978 O O . SER A 1 122 ? 9.989 1.433 -14.907 1.00 87.38 122 SER A O 1
ATOM 980 N N . SER A 1 123 ? 12.071 1.722 -15.684 1.00 86.62 123 SER A N 1
ATOM 981 C CA . SER A 1 123 ? 12.677 1.966 -14.366 1.00 86.62 123 SER A CA 1
ATOM 982 C C . SER A 1 123 ? 12.121 3.234 -13.703 1.00 86.62 123 SER A C 1
ATOM 984 O O . SER A 1 123 ? 11.774 3.223 -12.519 1.00 86.62 123 SER A O 1
ATOM 986 N N . VAL A 1 124 ? 11.929 4.310 -14.471 1.00 88.56 124 VAL A N 1
ATOM 987 C CA . VAL A 1 124 ? 11.286 5.537 -13.976 1.00 88.56 124 VAL A CA 1
ATOM 988 C C . VAL A 1 124 ? 9.828 5.275 -13.580 1.00 88.56 124 VAL A C 1
ATOM 990 O O . VAL A 1 124 ? 9.405 5.694 -12.506 1.00 88.56 124 VAL A O 1
ATOM 993 N N . ALA A 1 125 ? 9.065 4.519 -14.371 1.00 88.88 125 ALA A N 1
ATOM 994 C CA . ALA A 1 125 ? 7.690 4.161 -14.022 1.00 88.88 125 ALA A CA 1
ATOM 995 C C . ALA A 1 125 ? 7.618 3.369 -12.702 1.00 88.88 125 ALA A C 1
ATOM 997 O O . ALA A 1 125 ? 6.804 3.684 -11.833 1.00 88.88 125 ALA A O 1
ATOM 998 N N . PHE A 1 126 ? 8.505 2.389 -12.500 1.00 88.56 126 PHE A N 1
ATOM 999 C CA . PHE A 1 126 ? 8.541 1.613 -1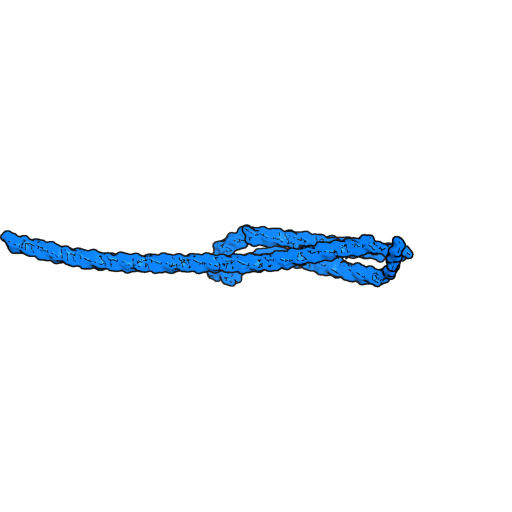1.257 1.00 88.56 126 PHE A CA 1
ATOM 1000 C C . PHE A 1 126 ? 8.988 2.437 -10.045 1.00 88.56 126 PHE A C 1
ATOM 1002 O O . PHE A 1 126 ? 8.459 2.232 -8.954 1.00 88.56 126 PHE A O 1
ATOM 1009 N N . THR A 1 127 ? 9.904 3.396 -10.210 1.00 88.31 127 THR A N 1
ATOM 1010 C CA . THR A 1 127 ? 10.293 4.300 -9.110 1.00 88.31 127 THR A CA 1
ATOM 1011 C C . THR A 1 127 ? 9.170 5.265 -8.734 1.00 88.31 127 THR A C 1
ATOM 1013 O O . THR A 1 127 ? 8.916 5.459 -7.548 1.00 88.31 127 THR A O 1
ATOM 1016 N N . VAL A 1 128 ? 8.430 5.805 -9.708 1.00 90.19 128 VAL A N 1
ATOM 1017 C CA . VAL A 1 128 ? 7.239 6.633 -9.445 1.00 90.19 128 VAL A CA 1
ATOM 1018 C C . VAL A 1 128 ? 6.154 5.828 -8.723 1.00 90.19 128 VAL A C 1
ATOM 1020 O O . VAL A 1 128 ? 5.587 6.315 -7.744 1.00 90.19 128 VAL A O 1
ATOM 1023 N N . LEU A 1 129 ? 5.906 4.582 -9.140 1.00 88.88 129 LEU A N 1
ATOM 1024 C CA . LEU A 1 129 ? 4.976 3.677 -8.455 1.00 88.88 129 LEU A CA 1
ATOM 1025 C C . LEU A 1 129 ? 5.413 3.379 -7.015 1.00 88.88 129 LEU A C 1
ATOM 1027 O O . LEU A 1 129 ? 4.588 3.427 -6.106 1.00 88.88 129 LEU A O 1
ATOM 1031 N N . LEU A 1 130 ? 6.706 3.133 -6.787 1.00 88.38 130 LEU A N 1
ATOM 1032 C CA . LEU A 1 130 ? 7.260 2.907 -5.449 1.00 88.38 130 LEU A CA 1
ATOM 1033 C C . LEU A 1 130 ? 7.033 4.122 -4.532 1.00 88.38 130 LEU A C 1
ATOM 1035 O O . LEU A 1 130 ? 6.600 3.980 -3.387 1.00 88.38 130 LEU A O 1
ATOM 1039 N N . VAL A 1 131 ? 7.267 5.333 -5.046 1.00 89.44 131 VAL A N 1
ATOM 1040 C CA . VAL A 1 131 ? 7.018 6.586 -4.313 1.00 89.44 131 VAL A CA 1
ATOM 1041 C C . VAL A 1 131 ? 5.526 6.778 -4.027 1.00 89.44 131 VAL A C 1
ATOM 1043 O O . VAL A 1 131 ? 5.153 7.183 -2.926 1.00 89.44 131 VAL A O 1
ATOM 1046 N N . ALA A 1 132 ? 4.651 6.463 -4.984 1.00 88.25 132 ALA A N 1
ATOM 1047 C CA . ALA A 1 132 ? 3.207 6.548 -4.787 1.00 88.25 132 ALA A CA 1
ATOM 1048 C C . ALA A 1 132 ? 2.716 5.589 -3.687 1.00 88.25 132 ALA A C 1
ATOM 1050 O O . ALA A 1 132 ? 1.960 6.010 -2.811 1.00 88.25 132 ALA A O 1
ATOM 1051 N N . VAL A 1 133 ? 3.180 4.333 -3.693 1.00 87.81 133 VAL A N 1
ATOM 1052 C CA . VAL A 1 133 ? 2.817 3.316 -2.689 1.00 87.81 133 VAL A CA 1
ATOM 1053 C C . VAL A 1 133 ? 3.319 3.695 -1.302 1.00 87.81 133 VAL A C 1
ATOM 1055 O O . VAL A 1 133 ? 2.544 3.667 -0.351 1.00 87.81 133 VAL A O 1
ATOM 1058 N N . THR A 1 134 ? 4.587 4.093 -1.181 1.00 86.00 134 THR A N 1
ATOM 1059 C CA . THR A 1 134 ? 5.180 4.483 0.111 1.00 86.00 134 THR A CA 1
ATOM 1060 C C . THR A 1 134 ? 4.499 5.713 0.710 1.00 86.00 134 THR A C 1
ATOM 1062 O O . THR A 1 134 ? 4.273 5.775 1.920 1.00 86.00 134 THR A O 1
ATOM 1065 N N . ARG A 1 135 ? 4.095 6.675 -0.130 1.00 87.12 135 ARG A N 1
ATOM 1066 C CA . ARG A 1 135 ? 3.291 7.823 0.305 1.00 87.12 135 ARG A CA 1
ATOM 1067 C C . ARG A 1 135 ? 1.899 7.398 0.775 1.00 87.12 135 ARG A C 1
ATOM 1069 O O . ARG A 1 135 ? 1.455 7.871 1.820 1.00 87.12 135 ARG A O 1
ATOM 1076 N N . TYR A 1 136 ? 1.226 6.520 0.032 1.00 83.75 136 TYR A N 1
ATOM 1077 C CA . TYR A 1 136 ? -0.097 6.014 0.405 1.00 83.75 136 TYR A CA 1
ATOM 1078 C C . TYR A 1 136 ? -0.052 5.263 1.741 1.00 83.75 136 TYR A C 1
ATOM 1080 O O . TYR A 1 136 ? -0.814 5.581 2.655 1.00 83.75 136 TYR A O 1
ATOM 1088 N N . SER A 1 137 ? 0.914 4.350 1.904 1.00 82.81 137 SER A N 1
ATOM 1089 C CA . SER A 1 137 ? 1.097 3.581 3.140 1.00 82.81 137 SER A CA 1
ATOM 1090 C C . SER A 1 137 ? 1.416 4.455 4.352 1.00 82.81 137 SER A C 1
ATOM 1092 O O . SER A 1 137 ? 1.070 4.091 5.471 1.00 82.81 137 SER A O 1
ATOM 1094 N N . ALA A 1 138 ? 2.089 5.591 4.147 1.00 79.19 138 ALA A N 1
ATOM 1095 C CA . ALA A 1 138 ? 2.495 6.480 5.230 1.00 79.19 138 ALA A CA 1
ATOM 1096 C C . ALA A 1 138 ? 1.393 7.447 5.692 1.00 79.19 138 ALA A C 1
ATOM 1098 O O . ALA A 1 138 ? 1.461 7.918 6.825 1.00 79.19 138 ALA A O 1
ATOM 1099 N N . HIS A 1 139 ? 0.425 7.796 4.835 1.00 75.94 139 HIS A N 1
ATOM 1100 C CA . HIS A 1 139 ? -0.485 8.914 5.121 1.00 75.94 139 HIS A CA 1
ATOM 1101 C C . HIS A 1 139 ? -1.970 8.606 4.928 1.00 75.94 139 HIS A C 1
ATOM 1103 O O . HIS A 1 139 ? -2.784 9.001 5.757 1.00 75.94 139 HIS A O 1
ATOM 1109 N N . GLU A 1 140 ? -2.334 7.912 3.853 1.00 74.88 140 GLU A N 1
ATOM 1110 C CA . GLU A 1 140 ? -3.742 7.713 3.483 1.00 74.88 140 GLU A CA 1
ATOM 1111 C C . GLU A 1 140 ? -4.296 6.409 4.081 1.00 74.88 140 GLU A C 1
ATOM 1113 O O . GLU A 1 140 ? -5.443 6.374 4.522 1.00 74.88 140 GLU A O 1
ATOM 1118 N N . LEU A 1 141 ? -3.454 5.380 4.239 1.00 75.44 141 LEU A N 1
ATOM 1119 C CA . LEU A 1 141 ? -3.874 4.070 4.744 1.00 75.44 141 LEU A CA 1
ATOM 1120 C C . LEU A 1 141 ? -4.452 4.119 6.172 1.00 75.44 141 LEU A C 1
ATOM 1122 O O . LEU A 1 141 ? -5.478 3.501 6.445 1.00 75.44 141 LEU A O 1
ATOM 1126 N N . GLU A 1 142 ? -3.824 4.856 7.094 1.00 74.81 142 GLU A N 1
ATOM 1127 C CA . GLU A 1 142 ? -4.336 4.964 8.469 1.00 74.81 142 GLU A CA 1
ATOM 1128 C C . GLU A 1 142 ? -5.663 5.723 8.543 1.00 74.81 142 GLU A C 1
ATOM 1130 O O . GLU A 1 142 ? -6.494 5.423 9.401 1.00 74.81 142 GLU A O 1
ATOM 1135 N N . PHE A 1 143 ? -5.857 6.712 7.669 1.00 75.62 143 PHE A N 1
ATOM 1136 C CA . PHE A 1 143 ? -7.078 7.506 7.629 1.00 75.62 143 PHE A CA 1
ATOM 1137 C C . PHE A 1 143 ? -8.240 6.686 7.062 1.00 75.62 143 PHE A C 1
ATOM 1139 O O . PHE A 1 143 ? -9.287 6.597 7.704 1.00 75.62 143 PHE A O 1
ATOM 1146 N N . ASP A 1 144 ? -8.023 6.015 5.929 1.00 74.81 144 ASP A N 1
ATOM 1147 C CA . ASP A 1 144 ? -9.033 5.188 5.263 1.00 74.81 144 ASP A CA 1
ATOM 1148 C C . ASP A 1 144 ? -9.474 4.011 6.150 1.00 74.81 144 ASP A C 1
ATOM 1150 O O . ASP A 1 144 ? -10.667 3.743 6.292 1.00 74.81 144 ASP A O 1
ATOM 1154 N N . VAL A 1 145 ? -8.531 3.347 6.831 1.00 73.56 145 VAL A N 1
ATOM 1155 C CA . VAL A 1 145 ? -8.836 2.211 7.722 1.00 73.56 145 VAL A CA 1
ATOM 1156 C C . VAL A 1 145 ? -9.555 2.657 9.004 1.00 73.56 145 VAL A C 1
ATOM 1158 O O . VAL A 1 145 ? -10.374 1.913 9.539 1.00 73.56 145 VAL A O 1
ATOM 1161 N N . ARG A 1 146 ? -9.303 3.876 9.502 1.00 70.50 146 ARG A N 1
ATOM 1162 C CA . ARG A 1 146 ? -10.037 4.433 10.658 1.00 70.50 146 ARG A CA 1
ATOM 1163 C C . ARG A 1 146 ? -11.433 4.941 10.296 1.00 70.50 146 ARG A C 1
ATOM 1165 O O . ARG A 1 146 ? -12.291 4.982 11.178 1.00 70.50 146 ARG A O 1
ATOM 1172 N N . ALA A 1 147 ? -11.642 5.350 9.046 1.00 71.69 147 ALA A N 1
ATOM 1173 C CA . ALA A 1 147 ? -12.934 5.799 8.534 1.00 71.69 147 ALA A CA 1
ATOM 1174 C C . ALA A 1 147 ? -13.888 4.636 8.204 1.00 71.69 147 ALA A C 1
ATOM 1176 O O . ALA A 1 147 ? -15.090 4.863 8.068 1.00 71.69 147 ALA A O 1
ATOM 1177 N N . LEU A 1 148 ? -13.371 3.407 8.103 1.00 68.94 148 LEU A N 1
ATOM 1178 C CA . LEU A 1 148 ? -14.153 2.217 7.782 1.00 68.94 148 LEU A CA 1
ATOM 1179 C C . LEU A 1 148 ? -15.121 1.828 8.918 1.00 68.94 148 LEU A C 1
ATOM 1181 O O . LEU A 1 148 ? -14.784 1.860 10.109 1.00 68.94 148 LEU A O 1
ATOM 1185 N N . GLN A 1 149 ? -16.345 1.464 8.533 1.00 63.84 149 GLN A N 1
ATOM 1186 C CA . GLN A 1 149 ? -17.400 1.021 9.443 1.00 63.84 149 GLN A CA 1
ATOM 1187 C C . GLN A 1 149 ? -17.152 -0.428 9.899 1.00 63.84 149 GLN A C 1
ATOM 1189 O O . GLN A 1 149 ? -16.579 -1.220 9.158 1.00 63.84 149 GLN A O 1
ATOM 1194 N N . ASP A 1 150 ? -17.563 -0.770 11.128 1.00 61.69 150 ASP A N 1
ATOM 1195 C CA . ASP A 1 150 ? -17.180 -2.024 11.814 1.00 61.69 150 ASP A CA 1
ATOM 1196 C C . ASP A 1 150 ? -17.617 -3.308 11.074 1.00 61.69 150 ASP A C 1
ATOM 1198 O O . ASP A 1 150 ? -16.954 -4.335 11.200 1.00 61.69 150 ASP A O 1
ATOM 1202 N N . ASP A 1 151 ? -18.680 -3.232 10.263 1.00 62.00 151 ASP A N 1
ATOM 1203 C CA . ASP A 1 151 ? -19.197 -4.341 9.445 1.00 62.00 151 ASP A CA 1
ATOM 1204 C C . ASP A 1 151 ? -18.399 -4.577 8.145 1.00 62.00 151 ASP A C 1
ATOM 1206 O O . ASP A 1 151 ? -18.330 -5.706 7.660 1.00 62.00 151 ASP A O 1
ATOM 1210 N N . ASP A 1 152 ? -17.740 -3.546 7.604 1.00 62.69 152 ASP A N 1
ATOM 1211 C CA . ASP A 1 152 ? -17.029 -3.617 6.315 1.00 62.69 152 ASP A CA 1
ATOM 1212 C C . ASP A 1 152 ? -15.525 -3.911 6.468 1.00 62.69 152 ASP A C 1
ATOM 1214 O O . ASP A 1 152 ? -14.828 -4.159 5.480 1.00 62.69 152 ASP A O 1
ATOM 1218 N N . ILE A 1 153 ? -15.016 -3.946 7.709 1.00 63.94 153 ILE A N 1
ATOM 1219 C CA . ILE A 1 153 ? -13.597 -4.201 8.029 1.00 63.94 153 ILE A CA 1
ATOM 1220 C C . ILE A 1 153 ? -13.101 -5.524 7.439 1.00 63.94 153 ILE A C 1
ATOM 1222 O O . ILE A 1 153 ? -11.951 -5.605 6.996 1.00 63.94 153 ILE A O 1
ATOM 1226 N N . ASP A 1 154 ? -13.944 -6.553 7.389 1.00 64.44 154 ASP A N 1
ATOM 1227 C CA . ASP A 1 154 ? -13.540 -7.873 6.902 1.00 64.44 154 ASP A CA 1
ATOM 1228 C C . ASP A 1 154 ? -13.640 -8.002 5.371 1.00 64.44 154 ASP A C 1
ATOM 1230 O O . ASP A 1 154 ? -12.860 -8.749 4.775 1.00 64.44 154 ASP A O 1
ATOM 1234 N N . PHE A 1 155 ? -14.517 -7.233 4.714 1.00 64.00 155 PHE A N 1
ATOM 1235 C CA . PHE A 1 155 ? -14.804 -7.372 3.280 1.00 64.00 155 PHE A CA 1
ATOM 1236 C C . PHE A 1 155 ? -14.050 -6.389 2.387 1.00 64.00 155 PHE A C 1
ATOM 1238 O O . PHE A 1 155 ? -13.647 -6.769 1.286 1.00 64.00 155 PHE A O 1
ATOM 1245 N N . GLU A 1 156 ? -13.832 -5.150 2.831 1.00 69.62 156 GLU A N 1
ATOM 1246 C CA . GLU A 1 156 ? -13.220 -4.132 1.981 1.00 69.62 156 GLU A CA 1
ATOM 1247 C C . GLU A 1 156 ? -11.712 -4.005 2.254 1.00 69.62 156 GLU A C 1
ATOM 1249 O O . GLU A 1 156 ? -11.238 -3.981 3.394 1.00 69.62 156 GLU A O 1
ATOM 1254 N N . SER A 1 157 ? -10.921 -3.987 1.179 1.00 73.88 157 SER A N 1
ATOM 1255 C CA . SER A 1 157 ? -9.475 -3.742 1.212 1.00 73.88 157 SER A CA 1
ATOM 1256 C C . SER A 1 157 ? -9.199 -2.394 0.532 1.00 73.88 157 SER A C 1
ATOM 1258 O O . SER A 1 157 ? -9.105 -2.350 -0.704 1.00 73.88 157 SER A O 1
ATOM 1260 N N . PRO A 1 158 ? -9.106 -1.285 1.294 1.00 76.44 158 PRO A N 1
ATOM 1261 C CA . PRO A 1 158 ? -8.972 0.065 0.737 1.00 76.44 158 PRO A CA 1
ATOM 1262 C C . PRO A 1 158 ? -7.692 0.236 -0.093 1.00 76.44 158 PRO A C 1
ATOM 1264 O O . PRO A 1 158 ? -7.687 0.936 -1.105 1.00 76.44 158 PRO A O 1
ATOM 1267 N N . PHE A 1 159 ? -6.624 -0.491 0.255 1.00 78.69 159 PHE A N 1
ATOM 1268 C CA . PHE A 1 159 ? -5.396 -0.507 -0.536 1.00 78.69 159 PHE A CA 1
ATOM 1269 C C . PHE A 1 159 ? -5.628 -1.052 -1.952 1.00 78.69 159 PHE A C 1
ATOM 1271 O O . PHE A 1 159 ? -5.148 -0.473 -2.927 1.00 78.69 159 PHE A O 1
ATOM 1278 N N . TYR A 1 160 ? -6.385 -2.144 -2.087 1.00 80.75 160 TYR A N 1
ATOM 1279 C CA . TYR A 1 160 ? -6.643 -2.761 -3.388 1.00 80.75 160 TYR A CA 1
ATOM 1280 C C . TYR A 1 160 ? -7.480 -1.855 -4.295 1.00 80.75 160 TYR A C 1
ATOM 1282 O O . TYR A 1 160 ? -7.176 -1.715 -5.478 1.00 80.75 160 TYR A O 1
ATOM 1290 N N . THR A 1 161 ? -8.508 -1.198 -3.751 1.00 83.81 161 THR A N 1
ATOM 1291 C CA . THR A 1 161 ? -9.374 -0.303 -4.534 1.00 83.81 161 THR A CA 1
ATOM 1292 C C . THR A 1 161 ? -8.630 0.955 -4.983 1.00 83.81 161 THR A C 1
ATOM 1294 O O . THR A 1 161 ? -8.790 1.391 -6.128 1.00 83.81 161 THR A O 1
ATOM 1297 N N . TRP A 1 162 ? -7.768 1.511 -4.126 1.00 85.44 162 TRP A N 1
ATOM 1298 C CA . TRP A 1 162 ? -6.858 2.597 -4.488 1.00 85.44 162 TRP A CA 1
ATOM 1299 C C . TRP A 1 162 ? -5.861 2.167 -5.573 1.00 85.44 162 TRP A C 1
ATOM 1301 O O . TRP A 1 162 ? -5.702 2.858 -6.586 1.00 85.44 162 TRP A O 1
ATOM 1311 N N . TRP A 1 163 ? -5.243 0.995 -5.400 1.00 86.06 163 TRP A N 1
ATOM 1312 C CA . TRP A 1 163 ? -4.272 0.440 -6.339 1.00 86.06 163 TRP A CA 1
ATOM 1313 C C . TRP A 1 163 ? -4.881 0.243 -7.730 1.00 86.06 163 TRP A C 1
ATOM 1315 O O . TRP A 1 163 ? -4.290 0.672 -8.723 1.00 86.06 163 TRP A O 1
ATOM 1325 N N . LEU A 1 164 ? -6.081 -0.339 -7.800 1.00 84.88 164 LEU A N 1
ATOM 1326 C CA . LEU A 1 164 ? -6.798 -0.588 -9.052 1.00 84.88 164 LEU A CA 1
ATOM 1327 C C . LEU A 1 164 ? -7.070 0.719 -9.814 1.00 84.88 164 LEU A C 1
ATOM 1329 O O . LEU A 1 164 ? -6.843 0.818 -11.016 1.00 84.88 164 LEU A O 1
ATOM 1333 N N . LYS A 1 165 ? -7.508 1.766 -9.102 1.00 84.69 165 LYS A N 1
ATOM 1334 C CA . LYS A 1 165 ? -7.850 3.055 -9.720 1.00 84.69 165 LYS A CA 1
ATOM 1335 C C . LYS A 1 165 ? -6.634 3.829 -10.221 1.00 84.69 165 LYS A C 1
ATOM 1337 O O . LYS A 1 165 ? -6.741 4.519 -11.232 1.00 84.69 165 LYS A O 1
ATOM 1342 N N . LYS A 1 166 ? -5.518 3.789 -9.486 1.00 80.38 166 LYS A N 1
ATOM 1343 C CA . LYS A 1 166 ? -4.403 4.724 -9.697 1.00 80.38 166 LYS A CA 1
ATOM 1344 C C . LYS A 1 166 ? -3.137 4.071 -10.232 1.00 80.38 166 LYS A C 1
ATOM 1346 O O . LYS A 1 166 ? -2.474 4.659 -11.076 1.00 80.38 166 LYS A O 1
ATOM 1351 N N . CYS A 1 167 ? -2.805 2.874 -9.760 1.00 82.62 167 CYS A N 1
ATOM 1352 C CA . CYS A 1 167 ? -1.518 2.238 -10.032 1.00 82.62 167 CYS A CA 1
ATOM 1353 C C . CYS A 1 167 ? -1.592 1.127 -11.083 1.00 82.62 167 CYS A C 1
ATOM 1355 O O . CYS A 1 167 ? -0.578 0.844 -11.716 1.00 82.62 167 CYS A O 1
ATOM 1357 N N . GLU A 1 168 ? -2.754 0.507 -11.306 1.00 87.44 168 GLU A N 1
ATOM 1358 C CA . GLU A 1 168 ? -2.858 -0.646 -12.210 1.00 87.44 168 GLU A CA 1
ATOM 1359 C C . GLU A 1 168 ? -2.467 -0.302 -13.655 1.00 87.44 168 GLU A C 1
ATOM 1361 O O . GLU A 1 168 ? -1.695 -1.030 -14.283 1.00 87.44 168 GLU A O 1
ATOM 1366 N N . THR A 1 169 ? -2.935 0.837 -14.169 1.00 86.00 169 THR A N 1
ATOM 1367 C CA . THR A 1 169 ? -2.631 1.286 -15.537 1.00 86.00 169 THR A CA 1
ATOM 1368 C C . THR A 1 169 ? -1.140 1.556 -15.731 1.00 86.00 169 THR A C 1
ATOM 1370 O O . THR A 1 169 ? -0.544 1.063 -16.692 1.00 86.00 169 THR A O 1
ATOM 1373 N N . ASP A 1 170 ? -0.525 2.283 -14.799 1.00 86.88 170 ASP A N 1
ATOM 1374 C CA . ASP A 1 170 ? 0.900 2.625 -14.847 1.00 86.88 170 ASP A CA 1
ATOM 1375 C C . ASP A 1 170 ? 1.778 1.380 -14.682 1.00 86.88 170 ASP A C 1
ATOM 1377 O O . ASP A 1 170 ? 2.785 1.220 -15.377 1.00 86.88 170 ASP A O 1
ATOM 1381 N N . TRP A 1 171 ? 1.363 0.443 -13.827 1.00 87.38 171 TRP A N 1
ATOM 1382 C CA . TRP A 1 171 ? 2.037 -0.838 -13.656 1.00 87.38 171 TRP A CA 1
ATOM 1383 C C . TRP A 1 171 ? 1.977 -1.693 -14.925 1.00 87.38 171 TRP A C 1
ATOM 1385 O O . TRP A 1 171 ? 3.006 -2.204 -15.376 1.00 87.38 171 TRP A O 1
ATOM 1395 N N . MET A 1 172 ? 0.802 -1.810 -15.552 1.00 88.62 172 MET A N 1
ATOM 1396 C CA . MET A 1 172 ? 0.652 -2.530 -16.819 1.00 88.62 172 MET A CA 1
ATOM 1397 C C . MET A 1 172 ? 1.487 -1.900 -17.936 1.00 88.62 172 MET A C 1
ATOM 1399 O O . MET A 1 172 ? 2.081 -2.624 -18.740 1.00 88.62 172 MET A O 1
ATOM 1403 N N . LEU A 1 173 ? 1.547 -0.569 -17.999 1.00 86.50 173 LEU A N 1
ATOM 1404 C CA . LEU A 1 173 ? 2.349 0.152 -18.983 1.00 86.50 173 LEU A CA 1
ATOM 1405 C C . LEU A 1 173 ? 3.846 -0.092 -18.756 1.00 86.50 173 LEU A C 1
ATOM 1407 O O . LEU A 1 173 ? 4.543 -0.478 -19.697 1.00 86.50 173 LEU A O 1
ATOM 1411 N N . GLY A 1 174 ? 4.323 0.038 -17.514 1.00 86.25 174 GLY A N 1
ATOM 1412 C CA . GLY A 1 174 ? 5.708 -0.262 -17.142 1.00 86.25 174 GLY A CA 1
ATOM 1413 C C . GLY A 1 174 ? 6.094 -1.707 -17.462 1.00 86.25 174 GLY A C 1
ATOM 1414 O O . GLY A 1 174 ? 7.140 -1.953 -18.063 1.00 86.25 174 GLY A O 1
ATOM 1415 N N . TYR A 1 175 ? 5.212 -2.667 -17.165 1.00 86.75 175 TYR A N 1
ATOM 1416 C CA . TYR A 1 175 ? 5.431 -4.079 -17.478 1.00 86.75 175 TYR A CA 1
ATOM 1417 C C . TYR A 1 175 ? 5.474 -4.351 -18.987 1.00 86.75 175 TYR A C 1
ATOM 1419 O O . TYR A 1 175 ? 6.333 -5.096 -19.460 1.00 86.75 175 TYR A O 1
ATOM 1427 N N . ARG A 1 176 ? 4.584 -3.731 -19.774 1.00 88.19 176 ARG A N 1
ATOM 1428 C CA . ARG A 1 176 ? 4.611 -3.851 -21.241 1.00 88.19 176 ARG A CA 1
ATOM 1429 C C . ARG A 1 176 ? 5.912 -3.301 -21.814 1.00 88.19 176 ARG A C 1
ATOM 1431 O O . ARG A 1 176 ? 6.529 -3.986 -22.624 1.00 88.19 176 ARG A O 1
ATOM 1438 N N . LEU A 1 177 ? 6.343 -2.116 -21.379 1.00 84.12 177 LEU A N 1
ATOM 1439 C CA . LEU A 1 177 ? 7.601 -1.503 -21.819 1.00 84.12 177 LEU A CA 1
ATOM 1440 C C . LEU A 1 177 ? 8.817 -2.353 -21.452 1.00 84.12 177 LEU A C 1
ATOM 1442 O O . LEU A 1 177 ? 9.685 -2.561 -22.296 1.00 84.12 177 LEU A O 1
ATOM 1446 N N . PHE A 1 178 ? 8.843 -2.905 -20.239 1.00 83.94 178 PHE A N 1
ATOM 1447 C CA . PHE A 1 178 ? 9.893 -3.823 -19.808 1.00 83.94 178 PHE A CA 1
ATOM 1448 C C . PHE A 1 178 ? 9.952 -5.071 -20.701 1.00 83.94 178 PHE A C 1
ATOM 1450 O O . PHE A 1 178 ? 11.018 -5.475 -21.165 1.00 83.94 178 PHE A O 1
ATOM 1457 N N . ARG A 1 179 ? 8.789 -5.648 -21.031 1.00 86.94 179 ARG A N 1
ATOM 1458 C CA . ARG A 1 179 ? 8.704 -6.815 -21.917 1.00 86.94 179 ARG A CA 1
ATOM 1459 C C . ARG A 1 179 ? 9.152 -6.493 -23.341 1.00 86.94 179 ARG A C 1
ATOM 1461 O O . ARG A 1 179 ? 9.854 -7.298 -23.946 1.00 86.94 179 ARG A O 1
ATOM 1468 N N . PHE A 1 180 ? 8.784 -5.323 -23.863 1.00 86.88 180 PHE A N 1
ATOM 1469 C CA . PHE A 1 180 ? 9.279 -4.842 -25.154 1.00 86.88 180 PHE A CA 1
ATOM 1470 C C . PHE A 1 180 ? 10.796 -4.660 -25.143 1.00 86.88 180 PHE A C 1
ATOM 1472 O O . PHE A 1 180 ? 11.453 -5.155 -26.053 1.00 86.88 180 PHE A O 1
ATOM 1479 N N . GLY A 1 181 ? 11.357 -4.053 -24.095 1.00 82.19 181 GLY A N 1
ATOM 1480 C CA . GLY A 1 181 ? 12.805 -3.918 -23.928 1.00 82.19 181 GLY A CA 1
ATOM 1481 C C . GLY A 1 181 ? 13.530 -5.266 -24.008 1.00 82.19 181 GLY A C 1
ATOM 1482 O O . GLY A 1 181 ? 14.476 -5.405 -24.775 1.00 82.19 181 GLY A O 1
ATOM 1483 N N . ILE A 1 182 ? 13.035 -6.294 -23.308 1.00 83.38 182 ILE A N 1
ATOM 1484 C CA . ILE A 1 182 ? 13.606 -7.655 -23.371 1.00 83.38 182 ILE A CA 1
ATOM 1485 C C . ILE A 1 182 ? 13.511 -8.249 -24.785 1.00 83.38 182 ILE A C 1
ATOM 1487 O O . ILE A 1 182 ? 14.420 -8.948 -25.235 1.00 83.38 182 ILE A O 1
ATOM 1491 N N . HIS A 1 183 ? 12.413 -8.000 -25.503 1.00 83.81 183 HIS A N 1
ATOM 1492 C CA . HIS A 1 183 ? 12.274 -8.469 -26.881 1.00 83.81 183 HIS A CA 1
ATOM 1493 C C . HIS A 1 183 ? 13.298 -7.821 -27.822 1.00 83.81 183 HIS A C 1
ATOM 1495 O O . HIS A 1 183 ? 13.843 -8.527 -28.671 1.00 83.81 183 HIS A O 1
ATOM 1501 N N . PHE A 1 184 ? 13.581 -6.525 -27.660 1.00 80.50 184 PHE A N 1
ATOM 1502 C CA . PHE A 1 184 ? 14.602 -5.828 -28.445 1.00 80.50 184 PHE A CA 1
ATOM 1503 C C . PHE A 1 184 ? 16.018 -6.296 -28.097 1.00 80.50 184 PHE A C 1
ATOM 1505 O O . PHE A 1 184 ? 16.770 -6.638 -29.004 1.00 80.50 184 PHE A O 1
ATOM 1512 N N . ASP A 1 185 ? 16.343 -6.437 -26.811 1.00 72.44 185 ASP A N 1
ATOM 1513 C CA . ASP A 1 185 ? 17.649 -6.946 -26.367 1.00 72.44 185 ASP A CA 1
ATOM 1514 C C . ASP A 1 185 ? 17.928 -8.367 -26.889 1.00 72.44 185 ASP A C 1
ATOM 1516 O O . ASP A 1 185 ? 19.011 -8.682 -27.381 1.00 72.44 185 ASP A O 1
ATOM 1520 N N . ARG A 1 186 ? 16.906 -9.232 -26.899 1.00 77.12 186 ARG A N 1
ATOM 1521 C CA . ARG A 1 186 ? 17.018 -10.575 -27.482 1.00 77.12 186 ARG A CA 1
ATOM 1522 C C . ARG A 1 186 ? 17.282 -10.542 -28.989 1.00 77.12 186 ARG A C 1
ATOM 1524 O O . ARG A 1 186 ? 18.003 -11.405 -29.492 1.00 77.12 186 ARG A O 1
ATOM 1531 N N . LEU A 1 187 ? 16.675 -9.604 -29.714 1.00 72.38 187 LEU A N 1
ATOM 1532 C CA . LEU A 1 187 ? 16.904 -9.439 -31.150 1.00 72.38 187 LEU A CA 1
ATOM 1533 C C . LEU A 1 187 ? 18.333 -8.961 -31.424 1.00 72.38 187 LEU A C 1
ATOM 1535 O O . LEU A 1 187 ? 19.003 -9.547 -32.277 1.00 72.38 187 LEU A O 1
ATOM 1539 N N . ASP A 1 188 ? 18.823 -7.992 -30.650 1.00 65.81 188 ASP A N 1
ATOM 1540 C CA . ASP A 1 188 ? 20.201 -7.505 -30.744 1.00 65.81 188 ASP A CA 1
ATOM 1541 C C . ASP A 1 188 ? 21.212 -8.605 -30.372 1.00 65.81 188 ASP A C 1
ATOM 1543 O O . ASP A 1 188 ? 22.204 -8.796 -31.073 1.00 65.81 188 ASP A O 1
ATOM 1547 N N . GLY A 1 189 ? 20.940 -9.419 -29.346 1.00 66.94 189 GLY A N 1
ATOM 1548 C CA . GLY A 1 189 ? 21.788 -10.557 -28.971 1.00 66.94 189 GLY A CA 1
ATOM 1549 C C . GLY A 1 189 ? 21.901 -11.632 -30.062 1.00 66.94 189 GLY A C 1
ATOM 1550 O O . GLY A 1 189 ? 22.987 -12.162 -30.310 1.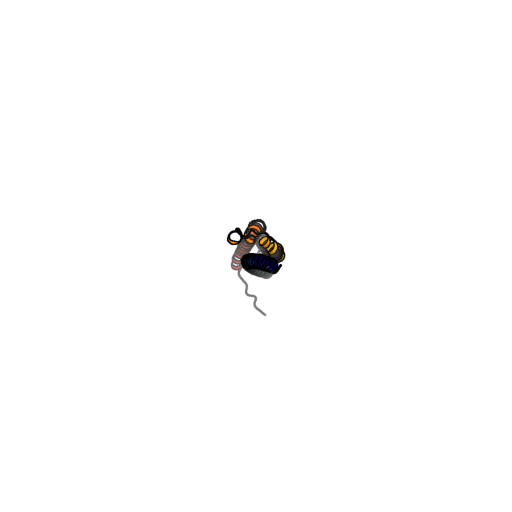00 66.94 189 GLY A O 1
ATOM 1551 N N . ILE A 1 190 ? 20.801 -11.931 -30.764 1.00 65.38 190 ILE A N 1
ATOM 1552 C CA . ILE A 1 190 ? 20.804 -12.858 -31.911 1.00 65.38 190 ILE A CA 1
ATOM 1553 C C . ILE A 1 190 ? 21.562 -12.253 -33.100 1.00 65.38 190 ILE A C 1
ATOM 1555 O O . ILE A 1 190 ? 22.290 -12.974 -33.789 1.00 65.38 190 ILE A O 1
ATOM 1559 N N . ALA A 1 191 ? 21.415 -10.948 -33.343 1.00 61.62 191 ALA A N 1
ATOM 1560 C CA . ALA A 1 191 ? 22.163 -10.245 -34.381 1.00 61.62 191 ALA A CA 1
ATOM 1561 C C . ALA A 1 191 ? 23.673 -10.239 -34.080 1.00 61.62 191 ALA A C 1
ATOM 1563 O O . ALA A 1 191 ? 24.476 -10.520 -34.968 1.00 61.62 191 ALA A O 1
ATOM 1564 N N . ASN A 1 192 ? 24.053 -10.030 -32.817 1.00 62.56 192 ASN A N 1
ATOM 1565 C CA . ASN A 1 192 ? 25.441 -10.018 -32.362 1.00 62.56 192 ASN A CA 1
ATOM 1566 C C . ASN A 1 192 ? 26.108 -11.407 -32.472 1.00 62.56 192 ASN A C 1
ATOM 1568 O O . ASN A 1 192 ? 27.252 -11.509 -32.902 1.00 62.56 192 ASN A O 1
ATOM 1572 N N . MET A 1 193 ? 25.392 -12.507 -32.190 1.00 59.06 193 MET A N 1
ATOM 1573 C CA . MET A 1 193 ? 25.922 -13.873 -32.387 1.00 59.06 193 MET A CA 1
ATOM 1574 C C . MET A 1 193 ? 26.199 -14.243 -33.851 1.00 59.06 193 MET A C 1
ATOM 1576 O O . MET A 1 193 ? 26.960 -15.176 -34.103 1.00 59.06 193 MET A O 1
ATOM 1580 N N . ARG A 1 194 ? 25.590 -13.553 -34.823 1.00 55.50 194 ARG A N 1
ATOM 1581 C CA . ARG A 1 194 ? 25.856 -13.791 -36.252 1.00 55.50 194 ARG A CA 1
ATOM 1582 C C . ARG A 1 194 ? 27.092 -13.057 -36.772 1.00 55.50 194 ARG A C 1
ATOM 1584 O O . ARG A 1 194 ? 27.510 -13.338 -37.894 1.00 55.50 194 ARG A O 1
ATOM 1591 N N . LEU A 1 195 ? 27.682 -12.152 -35.992 1.00 55.94 195 LEU A N 1
ATOM 1592 C CA . LEU A 1 195 ? 28.915 -11.466 -36.363 1.00 55.94 195 LEU A CA 1
ATOM 1593 C C . LEU A 1 195 ? 30.126 -12.299 -35.899 1.00 55.94 195 LEU A C 1
ATOM 1595 O O . LEU A 1 195 ? 30.186 -12.691 -34.731 1.00 55.94 195 LEU A O 1
ATOM 1599 N N . PRO A 1 196 ? 31.098 -12.603 -36.780 1.00 47.03 196 PRO A N 1
ATOM 1600 C CA . PRO A 1 196 ? 32.287 -13.348 -36.388 1.00 47.03 196 PRO A CA 1
ATOM 1601 C C . PRO A 1 196 ? 33.111 -12.514 -35.398 1.00 47.03 196 PRO A C 1
ATOM 1603 O O . PRO A 1 196 ? 33.719 -11.512 -35.775 1.00 47.03 196 PRO A O 1
ATOM 1606 N N . ARG A 1 197 ? 33.150 -12.930 -34.124 1.00 52.22 197 ARG A N 1
ATOM 1607 C CA . ARG A 1 197 ? 34.103 -12.394 -33.142 1.00 52.22 197 ARG A CA 1
ATOM 1608 C C . ARG A 1 197 ? 35.514 -12.700 -33.637 1.00 52.22 197 ARG A C 1
ATOM 1610 O O . ARG A 1 197 ? 35.904 -13.862 -33.693 1.00 52.22 197 ARG A O 1
ATOM 1617 N N . ARG A 1 198 ? 36.286 -11.674 -33.999 1.00 48.34 198 ARG A N 1
ATOM 1618 C CA . ARG A 1 198 ? 37.745 -11.802 -34.026 1.00 48.34 198 ARG A CA 1
ATOM 1619 C C . ARG A 1 198 ? 38.236 -11.625 -32.599 1.00 48.34 198 ARG A C 1
ATOM 1621 O O . ARG A 1 198 ? 38.056 -10.559 -32.016 1.00 48.34 198 ARG A O 1
ATOM 1628 N N . ASP A 1 199 ? 38.803 -12.693 -32.055 1.00 45.81 199 ASP A N 1
AT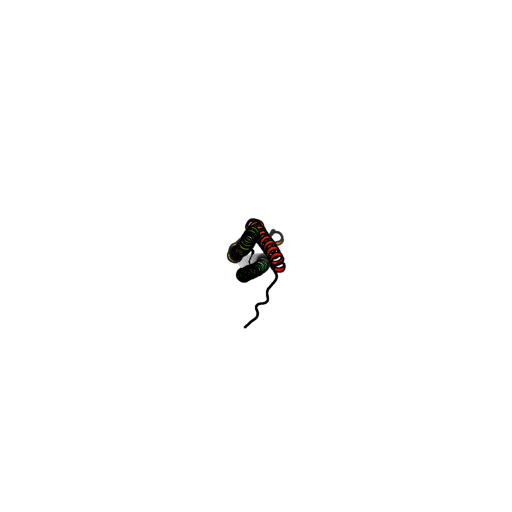OM 1629 C CA . ASP A 1 199 ? 39.441 -12.701 -30.747 1.00 45.81 199 ASP A CA 1
ATOM 1630 C C . ASP A 1 199 ? 40.512 -11.606 -30.689 1.00 45.81 199 ASP A C 1
ATOM 1632 O O . ASP A 1 199 ? 41.413 -11.534 -31.529 1.00 45.81 199 ASP A O 1
ATOM 1636 N N . ILE A 1 200 ? 40.381 -10.724 -29.701 1.00 46.44 200 ILE A N 1
ATOM 1637 C CA . ILE A 1 200 ? 41.384 -9.719 -29.368 1.00 46.44 200 ILE A CA 1
ATOM 1638 C C . ILE A 1 200 ? 42.593 -10.486 -28.825 1.00 46.44 200 ILE A C 1
ATOM 1640 O O . ILE A 1 200 ? 42.570 -10.992 -27.703 1.00 46.44 200 ILE A O 1
ATOM 1644 N N . VAL A 1 201 ? 43.641 -10.607 -29.640 1.00 39.97 201 VAL A N 1
ATOM 1645 C CA . VAL A 1 201 ? 44.954 -11.080 -29.196 1.00 39.97 201 VAL A CA 1
ATOM 1646 C C . VAL A 1 201 ? 45.535 -9.991 -28.296 1.00 39.97 201 VAL A C 1
ATOM 1648 O O . VAL A 1 201 ? 45.908 -8.921 -28.771 1.00 39.97 201 VAL A O 1
ATOM 1651 N N . LEU A 1 202 ? 45.553 -10.257 -26.988 1.00 43.44 202 LEU A N 1
ATOM 1652 C CA . LEU A 1 202 ? 46.325 -9.502 -26.002 1.00 43.44 202 LEU A CA 1
ATOM 1653 C C . LEU A 1 202 ? 47.811 -9.602 -26.380 1.00 43.44 202 LEU A C 1
ATOM 1655 O O . LEU A 1 202 ? 48.392 -10.686 -26.303 1.00 43.44 202 LEU A O 1
ATOM 1659 N N . GLY A 1 203 ? 48.379 -8.485 -26.832 1.00 37.34 203 GLY A N 1
ATOM 1660 C CA . GLY A 1 203 ? 49.819 -8.247 -26.941 1.00 37.34 203 GLY A CA 1
ATOM 1661 C C . GLY A 1 203 ? 50.284 -7.336 -25.820 1.00 37.34 203 GLY A C 1
ATOM 1662 O O . GLY A 1 203 ? 49.500 -6.427 -25.459 1.00 37.34 203 GLY A O 1
#

Foldseek 3Di:
DVVVVVVVVVVVVVVVVVVVVVVVVVVVVVVVVVVVVVVVVVVVVVVVVVLVVLLVVLLVVLLVVLVVVLVVLVVLLVVLVVLLVVLVVVVVPDDDDPDDDPVVVVVLVVLSVLLNVLSVVLSVLSVVLSVVSVVCSVPVSSVVSVPDDSVCSVPDNVSVVVCVVPPPVSNVSSVVSSVSSVVSSVVSVVVSVPDDDDDDPDD

pLDDT: mean 81.33, std 11.71, range [37.34, 95.62]

Organism: Aphanomyces astaci (NCBI:txid112090)

Nearest PDB structures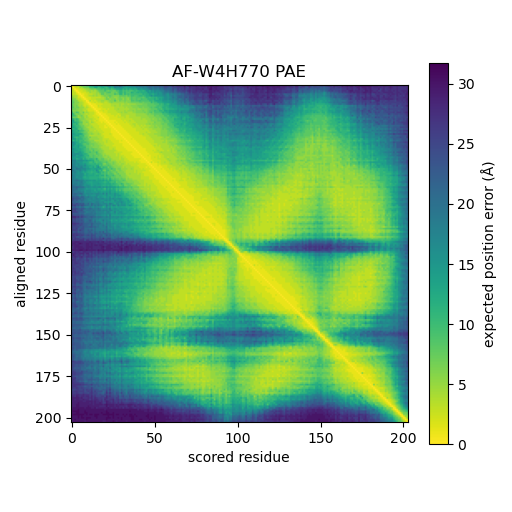 (foldseek):
  8e2i-assembly1_F  TM=3.774E-01  e=4.489E+00  Homo sapiens
  3zx6-assembly1_B  TM=2.688E-01  e=6.547E+00  Archaeoglobus fulgidus DSM 4304

Solvent-accessible surface area (backbone atoms only — not comparable to full-atom values): 11132 Å² total; per-residue (Å²): 115,68,69,59,52,53,52,51,50,51,52,49,51,54,51,49,57,53,46,52,53,48,50,53,52,51,51,51,51,50,53,52,49,51,53,50,54,50,53,50,51,50,51,53,50,52,52,53,50,53,51,52,52,51,49,51,53,48,52,52,53,54,46,53,54,52,48,55,50,42,52,52,38,52,53,52,28,54,51,30,50,50,52,36,50,51,53,54,56,53,60,77,68,62,80,84,72,87,86,73,59,68,69,59,55,51,52,53,54,51,46,53,52,49,23,42,52,27,18,52,51,20,27,52,44,32,51,54,49,45,52,52,50,56,51,38,66,72,59,48,48,65,52,56,58,68,70,53,54,88,84,46,61,86,76,60,58,70,68,58,58,50,38,59,76,68,44,44,66,57,50,53,50,25,51,50,34,41,53,48,19,53,54,38,51,54,51,52,52,56,54,54,70,73,50,84,81,76,80,82,79,87,125